Protein AF-A0A1C6C7A9-F1 (afdb_monomer_lite)

Structure (mmCIF, N/CA/C/O backbone):
data_AF-A0A1C6C7A9-F1
#
_entry.id   AF-A0A1C6C7A9-F1
#
loop_
_atom_site.group_PDB
_atom_site.id
_atom_site.type_symbol
_atom_site.label_atom_id
_atom_site.label_alt_id
_atom_site.label_comp_id
_atom_site.label_asym_id
_atom_site.label_entity_id
_atom_site.label_seq_id
_atom_site.pdbx_PDB_ins_code
_atom_site.Cartn_x
_atom_site.Cartn_y
_atom_site.Cartn_z
_atom_site.occupancy
_atom_site.B_iso_or_equiv
_atom_site.auth_seq_id
_atom_site.auth_comp_id
_atom_site.auth_asym_id
_atom_site.auth_atom_id
_atom_site.pdbx_PDB_model_num
ATOM 1 N N . MET A 1 1 ? 7.064 18.259 12.380 1.00 48.31 1 MET A N 1
ATOM 2 C CA . MET A 1 1 ? 6.842 17.339 13.514 1.00 48.31 1 MET A CA 1
ATOM 3 C C . MET A 1 1 ? 5.807 16.348 13.049 1.00 48.31 1 MET A C 1
ATOM 5 O O . MET A 1 1 ? 4.881 16.769 12.371 1.00 48.31 1 MET A O 1
ATOM 9 N N . GLY A 1 2 ? 6.077 15.065 13.231 1.00 56.78 2 GLY A N 1
ATOM 10 C CA . GLY A 1 2 ? 5.239 14.015 12.683 1.00 56.78 2 GLY A CA 1
ATOM 11 C C . GLY A 1 2 ? 4.216 13.552 13.703 1.00 56.78 2 GLY A C 1
ATOM 12 O O . GLY A 1 2 ? 4.626 13.334 14.835 1.00 56.78 2 GLY A O 1
ATOM 13 N N . THR A 1 3 ? 2.944 13.413 13.322 1.00 68.38 3 THR A N 1
ATOM 14 C CA . THR A 1 3 ? 1.946 12.821 14.219 1.00 68.38 3 THR A CA 1
ATOM 15 C C . THR A 1 3 ? 2.186 11.325 14.348 1.00 68.38 3 THR A C 1
ATOM 17 O O . THR A 1 3 ? 2.214 10.632 13.331 1.00 68.38 3 THR A O 1
ATOM 20 N N . ASN A 1 4 ? 2.387 10.821 15.564 1.00 85.75 4 ASN A N 1
ATOM 21 C CA . ASN A 1 4 ? 2.476 9.378 15.766 1.00 85.75 4 ASN A CA 1
ATOM 22 C C . ASN A 1 4 ? 1.076 8.765 15.589 1.00 85.75 4 ASN A C 1
ATOM 24 O O . ASN A 1 4 ? 0.086 9.354 16.023 1.00 85.75 4 ASN A O 1
ATOM 28 N N . THR A 1 5 ? 0.943 7.632 14.907 1.00 90.94 5 THR A N 1
ATOM 29 C CA . THR A 1 5 ? -0.351 6.945 14.771 1.00 90.94 5 THR A CA 1
ATOM 30 C C . THR A 1 5 ? -0.145 5.446 14.822 1.00 90.94 5 THR A C 1
ATOM 32 O O . THR A 1 5 ? 0.549 4.894 13.973 1.00 90.94 5 THR A O 1
ATOM 35 N N . ASP A 1 6 ? -0.798 4.808 15.787 1.00 93.75 6 ASP A N 1
ATOM 36 C CA . ASP A 1 6 ? -0.770 3.361 15.949 1.00 93.75 6 ASP A CA 1
ATOM 37 C C . ASP A 1 6 ? -1.980 2.740 15.259 1.00 93.75 6 ASP A C 1
ATOM 39 O O . ASP A 1 6 ? -3.119 3.169 15.475 1.00 93.75 6 ASP A O 1
ATOM 43 N N . PHE A 1 7 ? -1.746 1.703 14.457 1.00 95.88 7 PHE A N 1
ATOM 44 C CA . PHE A 1 7 ? -2.807 0.974 13.768 1.00 95.88 7 PHE A CA 1
ATOM 45 C C . PHE A 1 7 ? -2.970 -0.436 14.327 1.00 95.88 7 PHE A C 1
ATOM 47 O O . PHE A 1 7 ? -2.005 -1.147 14.588 1.00 95.88 7 PHE A O 1
ATOM 54 N N . THR A 1 8 ? -4.216 -0.878 14.476 1.00 95.75 8 THR A N 1
ATOM 55 C CA . THR A 1 8 ? -4.565 -2.247 14.872 1.00 95.75 8 THR A CA 1
ATOM 56 C C . THR A 1 8 ? -5.578 -2.838 13.902 1.00 95.75 8 THR A C 1
ATOM 58 O O . THR A 1 8 ? -6.547 -2.185 13.520 1.00 95.75 8 THR A O 1
ATOM 61 N N . GLY A 1 9 ? -5.381 -4.102 13.534 1.00 97.38 9 GLY A N 1
ATOM 62 C CA . GLY A 1 9 ? -6.201 -4.805 12.549 1.00 97.38 9 GLY A CA 1
ATOM 63 C C . GLY A 1 9 ? -5.471 -4.993 11.222 1.00 97.38 9 GLY A C 1
ATOM 64 O O . GLY A 1 9 ? -4.289 -4.685 11.094 1.00 97.38 9 GLY A O 1
ATOM 65 N N . ALA A 1 10 ? -6.181 -5.542 10.242 1.00 98.06 10 ALA A N 1
ATOM 66 C CA . ALA A 1 10 ? -5.646 -5.825 8.918 1.00 98.06 10 ALA A CA 1
ATOM 67 C C . ALA A 1 10 ? -6.772 -5.851 7.881 1.00 98.06 10 ALA A C 1
ATOM 69 O O . ALA A 1 10 ? -7.944 -6.056 8.214 1.00 98.06 10 ALA A O 1
ATOM 70 N N . ILE A 1 11 ? -6.395 -5.692 6.618 1.00 98.56 11 ILE A N 1
ATOM 71 C CA . ILE A 1 11 ? -7.266 -5.898 5.465 1.00 98.56 11 ILE A CA 1
ATOM 72 C C . ILE A 1 11 ? -6.982 -7.288 4.914 1.00 98.56 11 ILE A C 1
ATOM 74 O O . ILE A 1 11 ? -5.843 -7.615 4.585 1.00 98.56 11 ILE A O 1
ATOM 78 N N . ARG A 1 12 ? -8.008 -8.128 4.837 1.00 98.69 12 ARG A N 1
ATOM 79 C CA . ARG A 1 12 ? -7.917 -9.453 4.232 1.00 98.69 12 ARG A CA 1
ATOM 80 C C . ARG A 1 12 ? -7.961 -9.315 2.715 1.00 98.69 12 ARG A C 1
ATOM 82 O O . ARG A 1 12 ? -8.747 -8.537 2.190 1.00 98.69 12 ARG A O 1
ATOM 89 N N . ILE A 1 13 ? -7.166 -10.124 2.027 1.00 98.81 13 ILE A N 1
ATOM 90 C CA . ILE A 1 13 ? -7.204 -10.313 0.578 1.00 98.81 13 ILE A CA 1
ATOM 91 C C . ILE A 1 13 ? -7.589 -11.767 0.296 1.00 98.81 13 ILE A C 1
ATOM 93 O O . ILE A 1 13 ? -6.998 -12.691 0.864 1.00 98.81 13 ILE A O 1
ATOM 97 N N . THR A 1 14 ? -8.575 -11.972 -0.575 1.00 98.19 14 THR A N 1
ATOM 98 C CA . THR A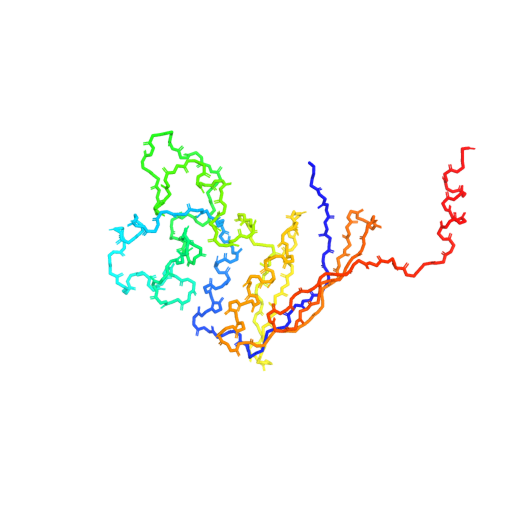 1 14 ? -9.022 -13.295 -1.033 1.00 98.19 14 THR A CA 1
ATOM 99 C C . THR A 1 14 ? -9.220 -13.319 -2.553 1.00 98.19 14 THR A C 1
ATOM 101 O O . THR A 1 14 ? -9.805 -12.383 -3.088 1.00 98.19 14 THR A O 1
ATOM 104 N N . PRO A 1 15 ? -8.772 -14.366 -3.270 1.00 98.00 15 PRO A N 1
ATOM 105 C CA . PRO A 1 15 ? -7.945 -15.474 -2.780 1.00 98.00 15 PRO A CA 1
ATOM 106 C C . PRO A 1 15 ? -6.557 -15.000 -2.302 1.00 98.00 15 PRO A C 1
ATOM 108 O O . PRO A 1 15 ? -6.230 -13.818 -2.400 1.00 98.00 15 PRO A O 1
ATOM 111 N N . CYS A 1 16 ? -5.754 -15.908 -1.738 1.00 98.25 16 CYS A N 1
ATOM 112 C CA . CYS A 1 16 ? -4.358 -15.624 -1.388 1.00 98.25 16 CYS A CA 1
ATOM 113 C C . CYS A 1 16 ? -3.641 -15.011 -2.593 1.00 98.25 16 CYS A C 1
ATOM 115 O O . CYS A 1 16 ? -3.770 -15.528 -3.700 1.00 98.25 16 CYS A O 1
ATOM 117 N N . VAL A 1 17 ? -2.862 -13.948 -2.378 1.00 98.00 17 VAL A N 1
ATOM 118 C CA . VAL A 1 17 ? -2.040 -13.369 -3.447 1.00 98.00 17 VAL A CA 1
ATOM 119 C C . VAL A 1 17 ? -1.015 -14.411 -3.875 1.00 98.00 17 VAL A C 1
ATOM 121 O O . VAL A 1 17 ? -0.209 -14.864 -3.057 1.00 98.00 17 VAL A O 1
ATOM 124 N N . GLU A 1 18 ? -1.075 -14.814 -5.140 1.00 96.25 18 GLU A N 1
ATOM 125 C CA . GLU A 1 18 ? -0.242 -15.888 -5.675 1.00 96.25 18 GLU A CA 1
ATOM 126 C C . GLU A 1 18 ? 1.154 -15.395 -6.072 1.00 96.25 18 GLU A C 1
ATOM 128 O O . GLU A 1 18 ? 1.384 -14.216 -6.358 1.00 96.25 18 GLU A O 1
ATOM 133 N N . GLU A 1 19 ? 2.111 -16.320 -6.115 1.00 96.06 19 GLU A N 1
ATOM 134 C CA . GLU A 1 19 ? 3.401 -16.059 -6.748 1.00 96.06 19 GLU A CA 1
ATOM 135 C C . GLU A 1 19 ? 3.242 -16.001 -8.276 1.00 96.06 19 GLU A C 1
ATOM 137 O O . GLU A 1 19 ? 2.439 -16.746 -8.838 1.00 96.06 19 GLU A O 1
ATOM 142 N N . PRO A 1 20 ? 4.010 -15.156 -8.986 1.00 96.12 20 PRO A N 1
ATOM 143 C CA . PRO A 1 20 ? 5.101 -14.306 -8.488 1.00 96.12 20 PRO A CA 1
ATOM 144 C C . PRO A 1 20 ? 4.663 -12.929 -7.948 1.00 96.12 20 PRO A C 1
ATOM 146 O O . PRO A 1 20 ? 5.511 -12.143 -7.522 1.00 96.12 20 PRO A O 1
ATOM 149 N N . LEU A 1 21 ? 3.369 -12.591 -8.001 1.00 97.50 21 LEU A N 1
ATOM 150 C CA . LEU A 1 21 ? 2.876 -11.267 -7.602 1.00 97.50 21 LEU A CA 1
ATOM 151 C C . LEU A 1 21 ? 3.126 -10.992 -6.115 1.00 97.50 21 LEU A C 1
ATOM 153 O O . LEU A 1 21 ? 3.517 -9.883 -5.769 1.00 97.50 21 LEU A O 1
ATOM 157 N N . ALA A 1 22 ? 2.955 -11.987 -5.243 1.00 97.56 22 ALA A N 1
ATOM 158 C CA . ALA A 1 22 ? 3.184 -11.825 -3.810 1.00 97.56 22 ALA A CA 1
ATOM 159 C C . ALA A 1 22 ? 4.623 -11.403 -3.480 1.00 97.56 22 ALA A C 1
ATOM 161 O O . ALA A 1 22 ? 4.818 -10.461 -2.709 1.00 97.56 22 ALA A O 1
ATOM 162 N N . THR A 1 23 ? 5.629 -12.052 -4.077 1.00 96.94 23 THR A N 1
ATOM 163 C CA . THR A 1 23 ? 7.035 -11.653 -3.906 1.00 96.94 23 THR A CA 1
ATOM 164 C C . THR A 1 23 ? 7.272 -10.227 -4.396 1.00 96.94 23 THR A C 1
ATOM 166 O O . THR A 1 23 ? 7.868 -9.426 -3.677 1.00 96.94 23 THR A O 1
ATOM 169 N N . ARG A 1 24 ? 6.766 -9.878 -5.583 1.00 97.38 24 ARG A N 1
ATOM 170 C CA . ARG A 1 24 ? 6.950 -8.534 -6.151 1.00 97.38 24 ARG A CA 1
ATOM 171 C C . ARG A 1 24 ? 6.243 -7.451 -5.351 1.00 97.38 24 ARG A C 1
ATOM 173 O O . ARG A 1 24 ? 6.804 -6.381 -5.170 1.00 97.38 24 ARG A O 1
ATOM 180 N N . LEU A 1 25 ? 5.047 -7.725 -4.838 1.00 97.75 25 LEU A N 1
ATOM 181 C CA . LEU A 1 25 ? 4.297 -6.775 -4.023 1.00 97.75 25 LEU A CA 1
ATOM 182 C C . LEU A 1 25 ? 4.989 -6.526 -2.675 1.00 97.75 25 LEU A C 1
ATOM 184 O O . LEU A 1 25 ? 5.042 -5.387 -2.227 1.00 97.75 25 LEU A O 1
ATOM 188 N N . LYS A 1 26 ? 5.601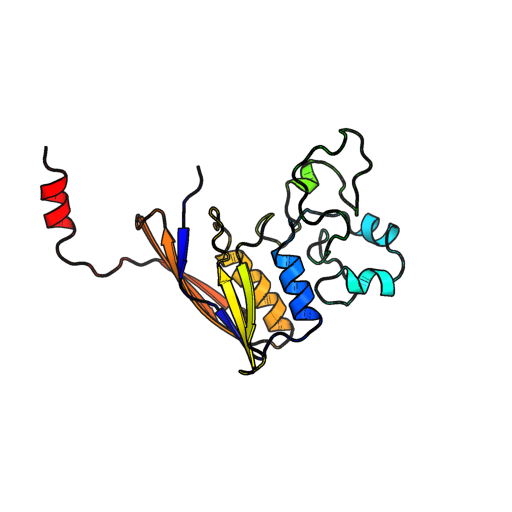 -7.555 -2.071 1.00 97.12 26 LYS A N 1
ATOM 189 C CA . LYS A 1 26 ? 6.453 -7.385 -0.880 1.00 97.12 26 LYS A CA 1
ATOM 190 C C . LYS A 1 26 ? 7.687 -6.537 -1.175 1.00 97.12 26 LYS A C 1
ATOM 192 O O . LYS A 1 26 ? 7.977 -5.625 -0.416 1.00 97.12 26 LYS A O 1
ATOM 197 N N . GLN A 1 27 ? 8.383 -6.808 -2.282 1.00 95.75 27 GLN A N 1
ATOM 198 C CA . GLN A 1 27 ? 9.521 -5.989 -2.715 1.00 95.75 27 GLN A CA 1
ATOM 199 C C . GLN A 1 27 ? 9.095 -4.542 -2.964 1.00 95.75 27 GLN A C 1
ATOM 201 O O . GLN A 1 27 ? 9.755 -3.618 -2.513 1.00 95.75 27 GLN A O 1
ATOM 206 N N . PHE A 1 28 ? 7.963 -4.349 -3.637 1.00 96.81 28 PHE A N 1
ATOM 207 C CA . PHE A 1 28 ? 7.386 -3.040 -3.896 1.00 96.81 28 PHE A CA 1
ATOM 208 C C . PHE A 1 28 ? 7.085 -2.271 -2.606 1.00 96.81 28 PHE A C 1
ATOM 210 O O . PHE A 1 28 ? 7.367 -1.087 -2.547 1.00 96.81 28 PHE A O 1
ATOM 217 N N . MET A 1 29 ? 6.564 -2.916 -1.563 1.00 95.88 29 MET A N 1
ATOM 218 C CA . MET A 1 29 ? 6.312 -2.248 -0.278 1.00 95.88 29 MET A CA 1
ATOM 219 C C . MET A 1 29 ? 7.597 -1.868 0.474 1.00 95.88 29 MET A C 1
ATOM 221 O O . MET A 1 29 ? 7.574 -0.938 1.273 1.00 95.88 29 MET A O 1
ATOM 225 N N . ASP A 1 30 ? 8.700 -2.580 0.227 1.00 93.69 30 ASP A N 1
ATOM 226 C CA . ASP A 1 30 ? 9.980 -2.404 0.928 1.00 93.69 30 ASP A CA 1
ATOM 227 C C . ASP A 1 30 ? 10.898 -1.362 0.263 1.00 93.69 30 ASP A C 1
ATOM 229 O O . ASP A 1 30 ? 11.840 -0.859 0.877 1.00 93.69 30 ASP A O 1
ATOM 233 N N . ILE A 1 31 ? 10.640 -1.010 -1.002 1.00 93.75 31 ILE A N 1
ATOM 234 C CA . ILE A 1 31 ? 11.445 -0.007 -1.700 1.00 93.75 31 ILE A CA 1
ATOM 235 C C . ILE A 1 31 ? 11.047 1.420 -1.332 1.00 93.75 31 ILE A C 1
ATOM 237 O O . ILE A 1 31 ? 9.916 1.745 -0.975 1.00 93.75 31 ILE A O 1
ATOM 241 N N . ARG A 1 32 ? 11.987 2.329 -1.571 1.00 93.44 32 ARG A N 1
ATOM 242 C CA . ARG A 1 32 ? 11.711 3.754 -1.666 1.00 93.44 32 ARG A CA 1
ATOM 243 C C . ARG A 1 32 ? 11.170 4.097 -3.057 1.00 93.44 32 ARG A C 1
ATOM 245 O O . ARG A 1 32 ? 11.917 4.102 -4.041 1.00 93.44 32 ARG A O 1
ATOM 252 N N . HIS A 1 33 ? 9.891 4.445 -3.147 1.00 94.75 33 HIS A N 1
ATOM 253 C CA . HIS A 1 33 ? 9.196 4.797 -4.388 1.00 94.75 33 HIS A CA 1
ATOM 254 C C . HIS A 1 33 ? 9.679 6.137 -4.946 1.00 94.75 33 HIS A C 1
ATOM 256 O O . HIS A 1 33 ? 9.081 7.172 -4.695 1.00 94.75 33 HIS A O 1
ATOM 262 N N . MET A 1 34 ? 10.774 6.146 -5.703 1.00 93.38 34 MET A N 1
ATOM 263 C CA . MET A 1 34 ? 11.326 7.357 -6.322 1.00 93.38 34 MET A CA 1
ATOM 264 C C . MET A 1 34 ? 10.841 7.502 -7.760 1.00 93.38 34 MET A C 1
ATOM 266 O O . MET A 1 34 ? 10.982 6.561 -8.543 1.00 93.38 34 MET A O 1
ATOM 270 N N . LYS A 1 35 ? 10.367 8.695 -8.128 1.00 94.12 35 LYS A N 1
ATOM 271 C CA . LYS A 1 35 ? 9.982 9.028 -9.502 1.00 94.12 35 LYS A CA 1
ATOM 272 C C . LYS A 1 35 ? 11.105 8.694 -10.492 1.00 94.12 35 LYS A C 1
ATOM 274 O O . LYS A 1 35 ? 12.245 9.131 -10.317 1.00 94.12 35 LYS A O 1
ATOM 279 N N . ARG A 1 36 ? 10.761 7.993 -11.574 1.00 93.12 36 ARG A N 1
ATOM 280 C CA . ARG A 1 36 ? 11.653 7.621 -12.680 1.00 93.12 36 ARG A CA 1
ATOM 281 C C . ARG A 1 36 ? 11.191 8.201 -14.012 1.00 93.12 36 ARG A C 1
ATOM 283 O O . ARG A 1 36 ? 10.012 8.448 -14.265 1.00 93.12 36 ARG A O 1
ATOM 290 N N . ASN A 1 37 ? 12.148 8.350 -14.913 1.00 94.19 37 ASN A N 1
ATOM 291 C CA . ASN A 1 37 ? 11.926 8.623 -16.316 1.00 94.19 37 ASN A CA 1
ATOM 292 C C . ASN A 1 37 ? 11.748 7.308 -17.079 1.00 94.19 37 ASN A C 1
ATOM 294 O O . ASN A 1 37 ? 12.707 6.588 -17.362 1.00 94.19 37 ASN A O 1
ATOM 298 N N . VAL A 1 38 ? 10.502 7.016 -17.446 1.00 95.38 38 VAL A N 1
ATOM 299 C CA . VAL A 1 38 ? 10.118 5.769 -18.122 1.00 95.38 38 VAL A CA 1
ATOM 300 C C . VAL A 1 38 ? 10.806 5.610 -19.484 1.00 95.38 38 VAL A C 1
ATOM 302 O O . VAL A 1 38 ? 11.179 4.502 -19.863 1.00 95.38 38 VAL A O 1
ATOM 305 N N . LYS A 1 39 ? 11.064 6.706 -20.215 1.00 95.12 39 LYS A N 1
ATOM 306 C CA . LYS A 1 39 ? 11.788 6.640 -21.500 1.00 95.12 39 LYS A CA 1
ATOM 307 C C . LYS A 1 39 ? 13.235 6.200 -21.297 1.00 95.12 39 LYS A C 1
ATOM 309 O O . LYS A 1 39 ? 13.743 5.377 -22.058 1.00 95.12 39 LYS A O 1
ATOM 314 N N . THR A 1 40 ? 13.884 6.724 -20.259 1.00 93.44 40 THR A N 1
ATOM 315 C CA . THR A 1 40 ? 15.233 6.301 -19.872 1.00 93.44 40 THR A CA 1
ATOM 316 C C . THR A 1 40 ? 15.237 4.841 -19.427 1.00 93.44 40 THR A C 1
ATOM 318 O O . THR A 1 40 ? 16.090 4.088 -19.883 1.00 93.44 40 THR A O 1
ATOM 321 N N . LEU A 1 41 ? 14.253 4.406 -18.631 1.00 93.56 41 LEU A N 1
ATOM 322 C CA . LEU A 1 41 ? 14.113 2.997 -18.245 1.00 93.56 41 LEU A CA 1
ATOM 323 C C . LEU A 1 41 ? 13.976 2.071 -19.463 1.00 93.56 41 LEU A C 1
ATOM 325 O O . LEU A 1 41 ? 14.681 1.073 -19.535 1.00 93.56 41 LEU A O 1
ATOM 329 N N . HIS A 1 42 ? 13.156 2.417 -20.459 1.00 94.69 42 HIS A N 1
ATOM 330 C CA . HIS A 1 42 ? 13.055 1.634 -21.700 1.00 94.69 42 HIS A CA 1
ATOM 331 C C . HIS A 1 42 ? 14.325 1.657 -22.558 1.00 94.69 42 HIS A C 1
ATOM 333 O O . HIS A 1 42 ? 14.527 0.761 -23.368 1.00 94.69 42 HIS A O 1
ATOM 339 N N . THR A 1 43 ? 15.178 2.671 -22.404 1.00 94.00 43 THR A N 1
ATOM 340 C CA . THR A 1 43 ? 16.477 2.722 -23.091 1.00 94.00 43 THR A CA 1
ATOM 341 C C . THR A 1 43 ? 17.504 1.834 -22.384 1.00 94.00 43 THR A C 1
ATOM 343 O O . THR A 1 43 ? 18.307 1.187 -23.047 1.00 94.00 43 THR A O 1
ATOM 346 N N . LEU A 1 44 ? 17.466 1.791 -21.046 1.00 91.12 44 LEU A N 1
ATOM 347 C CA . LEU A 1 44 ? 18.310 0.922 -20.219 1.00 91.12 44 LEU A CA 1
ATOM 348 C C . LEU A 1 44 ? 17.906 -0.554 -20.335 1.00 91.12 44 LEU A C 1
ATOM 350 O O . LEU A 1 44 ? 18.772 -1.422 -20.362 1.00 91.12 44 LEU A O 1
ATOM 354 N N . PHE A 1 45 ? 16.604 -0.816 -20.439 1.00 92.62 45 PHE A N 1
ATOM 355 C CA . PHE A 1 45 ? 16.008 -2.147 -20.524 1.00 92.62 45 PHE A CA 1
ATOM 356 C C . PHE A 1 45 ? 15.140 -2.250 -21.788 1.00 92.62 45 PHE A C 1
ATOM 358 O O . PHE A 1 45 ? 13.907 -2.148 -21.711 1.00 92.62 45 PHE A O 1
ATOM 365 N N . PRO A 1 46 ? 15.767 -2.387 -22.972 1.00 94.50 46 PRO A N 1
ATOM 366 C CA . PRO A 1 46 ? 15.044 -2.399 -24.242 1.00 94.50 46 PRO A CA 1
ATOM 367 C C . PRO A 1 46 ? 14.150 -3.638 -24.383 1.00 94.50 46 PRO A C 1
ATOM 369 O O . PRO A 1 46 ? 13.016 -3.548 -24.872 1.00 94.50 46 PRO A O 1
ATOM 372 N N . ASP A 1 47 ? 14.626 -4.783 -23.901 1.00 96.69 47 ASP A N 1
ATOM 373 C CA . ASP A 1 47 ? 13.965 -6.068 -24.075 1.00 96.69 47 ASP A CA 1
ATOM 374 C C . ASP A 1 47 ? 12.812 -6.258 -23.084 1.00 96.69 47 ASP A C 1
ATOM 376 O O . ASP A 1 47 ? 12.895 -5.927 -21.902 1.00 96.69 47 ASP A O 1
ATOM 380 N N . LEU A 1 48 ? 11.681 -6.777 -23.571 1.00 96.62 48 LEU A N 1
ATOM 381 C CA . LEU A 1 48 ? 10.495 -6.990 -22.735 1.00 96.62 48 LEU A CA 1
ATOM 382 C C . LEU A 1 48 ? 10.749 -8.030 -21.637 1.00 96.62 48 LEU A C 1
ATOM 384 O O . LEU A 1 48 ? 10.297 -7.846 -20.510 1.00 96.62 48 LEU A O 1
ATOM 388 N N . GLU A 1 49 ? 11.471 -9.104 -21.960 1.00 96.38 49 GLU A N 1
ATOM 389 C CA . GLU A 1 49 ? 11.763 -10.174 -21.001 1.00 96.38 49 GLU A CA 1
ATOM 390 C C . GLU A 1 49 ? 12.633 -9.686 -19.841 1.00 96.38 49 GLU A C 1
ATOM 392 O O . GLU A 1 49 ? 12.406 -10.109 -18.710 1.00 96.38 49 GLU A O 1
ATOM 397 N N . ASP A 1 50 ? 13.530 -8.728 -20.088 1.00 93.44 50 ASP A N 1
ATOM 398 C CA . ASP A 1 50 ? 14.321 -8.093 -19.033 1.00 93.44 50 ASP A CA 1
ATOM 399 C C . ASP A 1 50 ? 13.454 -7.194 -18.147 1.00 93.44 50 ASP A C 1
ATOM 401 O O . ASP A 1 50 ? 13.689 -7.105 -16.946 1.00 93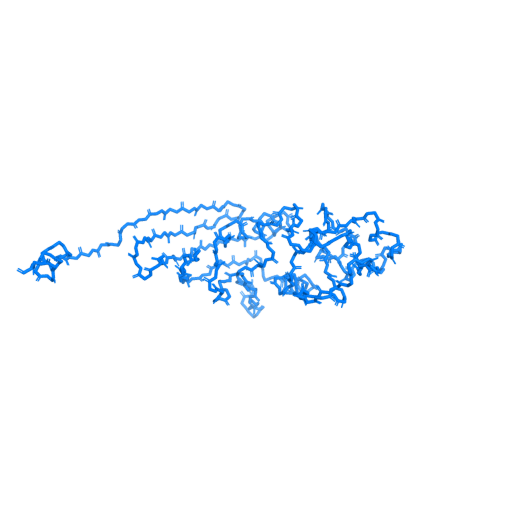.44 50 ASP A O 1
ATOM 405 N N . ARG A 1 51 ? 12.408 -6.563 -18.702 1.00 95.56 51 ARG A N 1
ATOM 406 C CA . ARG A 1 51 ? 11.505 -5.662 -17.963 1.00 95.56 51 ARG A CA 1
ATOM 407 C C . ARG A 1 51 ? 10.527 -6.379 -17.043 1.00 95.56 51 ARG A C 1
ATOM 409 O O . ARG A 1 51 ? 10.243 -5.868 -15.964 1.00 95.56 51 ARG A O 1
ATOM 416 N N . LYS A 1 52 ? 10.017 -7.549 -17.435 1.00 96.00 52 LYS A N 1
ATOM 417 C CA . LYS A 1 52 ? 9.060 -8.335 -16.633 1.00 96.00 52 LYS A CA 1
ATOM 418 C C . LYS A 1 52 ? 9.500 -8.582 -15.181 1.00 96.00 52 LYS A C 1
ATOM 420 O O . LYS A 1 52 ? 8.679 -8.383 -14.291 1.00 96.00 52 LYS A O 1
ATOM 425 N N . PRO A 1 53 ? 10.739 -9.008 -14.871 1.00 93.56 53 PRO A N 1
ATOM 426 C CA . PRO A 1 53 ? 11.154 -9.183 -13.479 1.00 93.56 53 PRO A CA 1
ATOM 427 C C . PRO A 1 53 ? 11.239 -7.864 -12.695 1.00 93.56 53 PRO A C 1
ATOM 429 O O . PRO A 1 53 ? 11.163 -7.912 -11.472 1.00 93.56 53 PRO A O 1
ATOM 432 N N . MET A 1 54 ? 11.353 -6.716 -13.374 1.00 94.38 54 MET A N 1
ATOM 433 C CA . MET A 1 54 ? 11.449 -5.381 -12.770 1.00 94.38 54 MET A CA 1
ATOM 434 C C . MET A 1 54 ? 10.121 -4.609 -12.765 1.00 94.38 54 MET A C 1
ATOM 436 O O . MET A 1 54 ? 10.111 -3.444 -12.373 1.00 94.38 54 MET A O 1
ATOM 440 N N . SER A 1 55 ? 9.006 -5.201 -13.210 1.00 96.81 55 SER A N 1
ATOM 441 C CA . SER A 1 55 ? 7.681 -4.592 -13.056 1.00 96.81 55 SER A CA 1
ATOM 442 C C . SER A 1 55 ? 6.853 -5.316 -12.005 1.00 96.81 55 SER A C 1
ATOM 444 O O . SER A 1 55 ? 6.840 -6.547 -11.951 1.00 96.81 55 SER A O 1
ATOM 446 N N . LEU A 1 56 ? 6.118 -4.555 -11.192 1.00 97.56 56 LEU A N 1
ATOM 447 C CA . LEU A 1 56 ? 5.254 -5.063 -10.124 1.00 97.56 56 LEU A CA 1
ATOM 448 C C . LEU A 1 56 ? 4.343 -6.200 -10.606 1.00 97.56 56 LEU A C 1
ATOM 450 O O . LEU A 1 56 ? 4.219 -7.231 -9.944 1.00 97.56 56 LEU A O 1
ATOM 454 N N . PHE A 1 57 ? 3.745 -6.044 -11.787 1.00 97.12 57 PHE A N 1
ATOM 455 C CA . PHE A 1 57 ? 2.789 -7.009 -12.329 1.00 97.12 57 PHE A CA 1
ATOM 456 C C . PHE A 1 57 ? 3.407 -8.067 -13.246 1.00 97.12 57 PHE A C 1
ATOM 458 O O . PHE A 1 57 ? 2.712 -8.994 -13.657 1.00 97.12 57 PHE A O 1
ATOM 465 N N . GLY A 1 58 ? 4.714 -8.012 -13.518 1.00 96.62 58 GLY A N 1
ATOM 466 C CA . GLY A 1 58 ? 5.389 -9.030 -14.325 1.00 96.62 58 GLY A CA 1
ATOM 467 C C . GLY A 1 58 ? 5.139 -8.937 -15.831 1.00 96.62 58 GLY A C 1
ATOM 468 O O . GLY A 1 58 ? 5.368 -9.911 -16.546 1.00 96.62 58 GLY A O 1
ATOM 469 N N . ASP A 1 59 ? 4.649 -7.799 -16.304 1.00 96.62 59 ASP A N 1
ATOM 470 C CA . ASP A 1 59 ? 4.263 -7.500 -17.687 1.00 96.62 59 ASP A CA 1
ATOM 471 C C . ASP A 1 59 ? 5.269 -6.600 -18.428 1.00 96.62 59 ASP A C 1
ATOM 473 O O . ASP A 1 59 ? 5.151 -6.405 -19.636 1.00 96.62 59 ASP A O 1
ATOM 477 N N . GLY A 1 60 ? 6.278 -6.080 -17.726 1.00 96.88 60 GLY A N 1
ATOM 478 C CA . GLY A 1 60 ? 7.254 -5.130 -18.255 1.00 96.88 60 GLY A CA 1
ATOM 479 C C . GLY A 1 60 ? 6.722 -3.705 -18.450 1.00 96.88 60 GLY A C 1
ATOM 480 O O . GLY A 1 60 ? 7.403 -2.903 -19.106 1.00 96.88 60 GLY A O 1
ATOM 481 N N . ASP A 1 61 ? 5.540 -3.395 -17.906 1.00 97.06 61 ASP A N 1
ATOM 482 C CA . ASP A 1 61 ? 5.023 -2.034 -17.783 1.00 97.06 61 ASP A CA 1
ATOM 483 C C . ASP A 1 61 ? 5.526 -1.396 -16.482 1.00 97.06 61 ASP A C 1
ATOM 485 O O . ASP A 1 61 ? 5.283 -1.890 -15.383 1.00 97.06 61 ASP A O 1
ATOM 489 N N . PHE A 1 62 ? 6.242 -0.281 -16.603 1.00 96.88 62 PHE A N 1
ATOM 490 C CA . PHE A 1 62 ? 6.763 0.454 -15.453 1.00 96.88 62 PHE A CA 1
ATOM 491 C C . PHE A 1 62 ? 5.763 1.458 -14.874 1.00 96.88 62 PHE A C 1
ATOM 493 O O . PHE A 1 62 ? 6.054 2.050 -13.837 1.00 96.88 62 PHE A O 1
ATOM 500 N N . GLY A 1 63 ? 4.593 1.634 -15.491 1.00 96.62 63 GLY A N 1
ATOM 501 C CA . GLY A 1 63 ? 3.580 2.581 -15.042 1.00 96.62 63 GLY A CA 1
ATOM 502 C C . GLY A 1 63 ? 3.991 4.042 -15.235 1.00 96.62 63 GLY A C 1
ATOM 503 O O . GLY A 1 63 ? 5.095 4.369 -15.686 1.00 96.62 63 GLY A O 1
ATOM 504 N N . GLU A 1 64 ? 3.081 4.951 -14.887 1.00 95.94 64 GLU A N 1
ATOM 505 C CA . GLU A 1 64 ? 3.358 6.386 -14.919 1.00 95.94 64 GLU A CA 1
ATOM 506 C C . GLU A 1 64 ? 4.529 6.716 -13.988 1.00 95.94 64 GLU A C 1
ATOM 508 O O . GLU A 1 64 ? 4.602 6.229 -12.866 1.00 95.94 64 GLU A O 1
ATOM 513 N N . GLU A 1 65 ? 5.488 7.507 -14.477 1.00 96.19 65 GLU A N 1
ATOM 514 C CA . GLU A 1 65 ? 6.654 7.933 -13.691 1.00 96.19 65 GLU A CA 1
ATOM 515 C C . GLU A 1 65 ? 7.453 6.780 -13.036 1.00 96.19 65 GLU A C 1
ATOM 517 O O . GLU A 1 65 ? 8.222 7.013 -12.106 1.00 96.19 65 GLU A O 1
ATOM 522 N N . GLY A 1 66 ? 7.326 5.541 -13.528 1.00 95.81 66 GLY A N 1
ATOM 523 C CA . GLY A 1 66 ? 7.972 4.372 -12.928 1.00 95.81 66 GLY A CA 1
ATOM 524 C C . GLY A 1 66 ? 7.255 3.817 -11.694 1.00 95.81 66 GLY A C 1
ATOM 525 O O . GLY A 1 66 ? 7.887 3.126 -10.902 1.00 95.81 66 GLY A O 1
ATOM 526 N N . ALA A 1 67 ? 5.966 4.108 -11.507 1.00 97.25 67 ALA A N 1
ATOM 527 C CA . ALA A 1 67 ? 5.171 3.643 -10.373 1.00 97.25 67 ALA A CA 1
ATOM 528 C C . ALA A 1 67 ? 5.178 2.126 -10.154 1.00 97.25 67 ALA A C 1
ATOM 530 O O . ALA A 1 67 ? 5.016 1.695 -9.025 1.00 97.25 67 ALA A O 1
ATOM 531 N N . PHE A 1 68 ? 5.366 1.313 -11.192 1.00 97.56 68 PHE A N 1
ATOM 532 C CA . PHE A 1 68 ? 5.441 -0.148 -11.085 1.00 97.56 68 PHE A CA 1
ATOM 533 C C . PHE A 1 68 ? 6.869 -0.681 -11.182 1.00 97.56 68 PHE A C 1
ATOM 535 O O . PHE A 1 68 ? 7.061 -1.895 -11.187 1.00 97.56 68 PHE A O 1
ATOM 542 N N . PHE A 1 69 ? 7.870 0.193 -11.277 1.00 96.50 69 PHE A N 1
ATOM 543 C CA . PHE A 1 69 ? 9.265 -0.213 -11.373 1.00 96.50 69 PHE A CA 1
ATOM 544 C C . PHE A 1 69 ? 9.790 -0.715 -10.022 1.00 96.50 69 PHE A C 1
ATOM 546 O O . PHE A 1 69 ? 9.743 -0.003 -9.019 1.00 96.50 69 PHE A O 1
ATOM 553 N N . ILE A 1 70 ? 10.342 -1.927 -10.019 1.00 95.31 70 ILE A N 1
ATOM 554 C CA . ILE A 1 70 ? 11.083 -2.506 -8.899 1.00 95.31 70 ILE A CA 1
ATOM 555 C C . ILE A 1 70 ? 12.579 -2.325 -9.199 1.00 95.31 70 ILE A C 1
ATOM 557 O O . ILE A 1 70 ? 13.086 -2.952 -10.133 1.00 95.31 70 ILE A O 1
ATOM 561 N N . PRO A 1 71 ? 13.292 -1.463 -8.452 1.00 91.31 71 PRO A N 1
ATOM 562 C CA . PRO A 1 71 ? 14.703 -1.198 -8.686 1.00 91.31 71 PRO A CA 1
ATOM 563 C C . PRO A 1 71 ? 15.580 -2.405 -8.355 1.00 91.31 71 PRO A C 1
ATOM 565 O O . PRO A 1 71 ? 15.336 -3.130 -7.393 1.00 91.31 71 PRO A O 1
ATOM 568 N N . VAL A 1 72 ? 16.647 -2.568 -9.131 1.00 85.25 72 VAL A N 1
ATOM 569 C CA . VAL A 1 72 ? 17.688 -3.588 -8.959 1.00 85.25 72 VAL A CA 1
ATOM 570 C C . VAL A 1 72 ? 18.826 -3.041 -8.094 1.00 85.25 72 VAL A C 1
ATOM 572 O O . VAL A 1 72 ? 19.318 -3.723 -7.199 1.00 85.25 72 VAL A O 1
ATOM 575 N N . GLU A 1 73 ? 19.236 -1.797 -8.339 1.00 80.56 73 GLU A N 1
ATOM 576 C CA . GLU A 1 73 ? 20.376 -1.157 -7.674 1.00 80.56 73 GLU A CA 1
ATOM 577 C C . GLU A 1 73 ? 19.965 -0.224 -6.535 1.00 80.56 73 GLU A C 1
ATOM 579 O O . GLU A 1 73 ? 20.775 0.078 -5.656 1.00 80.56 73 GLU A O 1
ATOM 584 N N . THR A 1 74 ? 18.724 0.274 -6.552 1.00 73.62 74 THR A N 1
ATOM 585 C CA . THR A 1 74 ? 18.315 1.410 -5.713 1.00 73.62 74 THR A CA 1
ATOM 586 C C . THR A 1 74 ? 17.127 1.176 -4.770 1.00 73.62 74 THR A C 1
ATOM 588 O O . THR A 1 74 ? 16.254 2.044 -4.691 1.00 73.62 74 THR A O 1
ATOM 591 N N . PRO A 1 75 ? 17.080 0.054 -4.019 1.00 77.69 75 PRO A N 1
ATOM 592 C CA . PRO A 1 75 ? 15.942 -0.273 -3.157 1.00 77.69 75 PRO A CA 1
ATOM 593 C C . PRO A 1 75 ? 15.702 0.787 -2.071 1.00 77.69 75 PRO A C 1
ATOM 595 O O . PRO A 1 75 ? 14.574 1.234 -1.904 1.00 77.69 75 PRO A O 1
ATOM 598 N N . ASP A 1 76 ? 16.758 1.281 -1.416 1.00 75.12 76 ASP A N 1
ATOM 599 C CA . ASP A 1 76 ? 16.699 2.453 -0.536 1.00 75.12 76 ASP A CA 1
ATOM 600 C C . ASP A 1 76 ? 17.935 3.329 -0.767 1.00 75.12 76 ASP A C 1
ATOM 602 O O . ASP A 1 76 ? 19.073 2.936 -0.501 1.00 75.12 76 ASP A O 1
ATOM 606 N N . LEU A 1 77 ? 17.731 4.528 -1.313 1.00 66.38 77 LEU A N 1
ATOM 607 C CA . LEU A 1 77 ? 18.811 5.481 -1.561 1.00 66.38 77 LEU A CA 1
ATOM 608 C C . LEU A 1 77 ? 18.536 6.798 -0.857 1.00 66.38 77 LEU A C 1
ATOM 610 O O . LEU A 1 77 ? 17.868 7.691 -1.375 1.00 66.38 77 LEU A O 1
ATOM 614 N N . ASN A 1 78 ? 19.154 6.926 0.315 1.00 58.22 78 ASN A N 1
ATOM 615 C CA . ASN A 1 78 ? 19.172 8.148 1.112 1.00 58.22 78 ASN A CA 1
ATOM 616 C C . ASN A 1 78 ? 20.528 8.883 1.077 1.00 58.22 78 ASN A C 1
ATOM 618 O O . ASN A 1 78 ? 20.740 9.831 1.835 1.00 58.22 78 ASN A O 1
ATOM 622 N N . ARG A 1 79 ? 21.504 8.471 0.243 1.00 47.22 79 ARG A N 1
ATOM 623 C CA . ARG A 1 79 ? 22.898 8.904 0.458 1.00 47.22 79 ARG A CA 1
ATOM 624 C C . ARG A 1 79 ? 23.727 9.159 -0.808 1.00 47.22 79 ARG A C 1
ATOM 626 O O . ARG A 1 79 ? 24.122 8.244 -1.511 1.00 47.22 79 ARG A O 1
ATOM 633 N N . ARG A 1 80 ? 24.085 10.441 -0.983 1.00 50.19 80 ARG A N 1
ATOM 634 C CA . ARG A 1 80 ? 25.259 10.969 -1.716 1.00 50.19 80 ARG A CA 1
ATOM 635 C C . ARG A 1 80 ? 25.460 10.465 -3.153 1.00 50.19 80 ARG A C 1
ATOM 637 O O . ARG A 1 80 ? 26.543 10.007 -3.500 1.00 50.19 80 ARG A O 1
ATOM 644 N N . LEU A 1 81 ? 24.469 10.661 -4.017 1.00 54.34 81 LEU A N 1
ATOM 645 C CA . LEU A 1 81 ? 24.740 10.705 -5.457 1.00 54.34 81 LEU A CA 1
ATOM 646 C C . LEU A 1 81 ? 25.468 12.018 -5.795 1.00 54.34 81 LEU A C 1
ATOM 648 O O . LEU A 1 81 ? 25.115 13.085 -5.274 1.00 54.34 81 LEU A O 1
ATOM 652 N N . HIS A 1 82 ? 26.520 11.921 -6.616 1.00 52.19 82 HIS A N 1
ATOM 653 C CA . HIS A 1 82 ? 27.298 13.063 -7.101 1.00 52.19 82 HIS A CA 1
ATOM 654 C C . HIS A 1 82 ? 26.370 14.132 -7.696 1.00 52.19 82 HIS A C 1
ATOM 656 O O . HIS A 1 82 ? 25.416 13.815 -8.401 1.00 52.19 82 HIS A O 1
ATOM 662 N N . GLU A 1 83 ? 26.668 15.412 -7.449 1.00 57.28 83 GLU A N 1
ATOM 663 C CA . GLU A 1 83 ? 25.882 16.550 -7.960 1.00 57.28 83 GLU A CA 1
ATOM 664 C C . GLU A 1 83 ? 25.711 16.558 -9.486 1.00 57.28 83 GLU A C 1
ATOM 666 O O . GLU A 1 83 ? 24.764 17.164 -9.979 1.00 57.28 83 GLU A O 1
ATOM 671 N N . ALA A 1 84 ? 26.570 15.836 -10.212 1.00 58.59 84 ALA A N 1
ATOM 672 C CA . ALA A 1 84 ? 26.636 15.820 -11.669 1.00 58.59 84 ALA A CA 1
ATOM 673 C C . ALA A 1 84 ? 26.268 14.471 -12.336 1.00 58.59 84 ALA A C 1
ATOM 675 O O . ALA A 1 84 ? 26.426 14.349 -13.548 1.00 58.59 84 ALA A O 1
ATOM 676 N N . GLY A 1 85 ? 25.759 13.475 -11.596 1.00 61.72 85 GLY A N 1
ATOM 677 C CA . GLY A 1 85 ? 25.379 12.168 -12.165 1.00 61.72 85 GLY A CA 1
ATOM 678 C C . GLY A 1 85 ? 26.566 11.256 -12.549 1.00 61.72 85 GLY A C 1
ATOM 679 O O . GLY A 1 85 ? 27.708 11.570 -12.200 1.00 61.72 85 GLY A O 1
ATOM 680 N N . PRO A 1 86 ? 26.312 10.121 -13.239 1.00 66.38 86 PRO A N 1
ATOM 681 C CA . PRO A 1 86 ? 25.002 9.634 -13.684 1.00 66.38 86 PRO A CA 1
ATOM 682 C C . PRO A 1 86 ? 24.179 9.037 -12.533 1.00 66.38 86 PRO A C 1
ATOM 684 O O . PRO A 1 86 ? 24.719 8.404 -11.627 1.00 66.38 86 PRO A O 1
ATOM 687 N N . TYR A 1 87 ? 22.866 9.261 -12.564 1.00 72.38 87 TYR A N 1
ATOM 688 C CA . TYR A 1 87 ? 21.936 8.631 -11.632 1.00 72.38 87 TYR A CA 1
ATOM 689 C C . TYR A 1 87 ? 21.487 7.270 -12.194 1.00 72.38 87 TYR A C 1
ATOM 691 O O . TYR A 1 87 ? 21.250 7.168 -13.401 1.00 72.38 87 TYR A O 1
ATOM 699 N N . PRO A 1 88 ? 21.373 6.232 -11.355 1.00 82.69 88 PRO A N 1
ATOM 700 C CA . PRO A 1 88 ? 20.984 4.898 -11.801 1.00 82.69 88 PRO A CA 1
ATOM 701 C C . PRO A 1 88 ? 19.508 4.837 -12.220 1.00 82.69 88 PRO A C 1
ATOM 703 O O . PRO A 1 88 ? 18.677 5.627 -11.764 1.00 82.69 88 PRO A O 1
ATOM 706 N N . GLU A 1 89 ? 19.190 3.863 -13.078 1.00 86.88 89 GLU A N 1
ATOM 707 C CA . GLU A 1 89 ? 17.827 3.354 -13.293 1.00 86.88 89 GLU A CA 1
ATOM 708 C C . GLU A 1 89 ? 16.762 4.438 -13.556 1.00 86.88 89 GLU A C 1
ATOM 710 O O . GLU A 1 89 ? 15.691 4.462 -12.946 1.00 86.88 89 GLU A O 1
ATOM 715 N N . GLY A 1 90 ? 17.056 5.375 -14.460 1.00 87.06 90 GLY A N 1
ATOM 716 C CA . GLY A 1 90 ? 16.081 6.367 -14.922 1.00 87.06 90 GLY A CA 1
ATOM 717 C C . GLY A 1 90 ? 15.767 7.495 -13.937 1.00 87.06 90 GLY A C 1
ATOM 718 O O . GLY A 1 90 ? 14.804 8.224 -14.152 1.00 87.06 90 GLY A O 1
ATOM 719 N N . LEU A 1 91 ? 16.545 7.680 -12.872 1.00 88.19 91 LEU A N 1
ATOM 720 C CA . LEU A 1 91 ? 16.456 8.881 -12.039 1.00 88.19 91 LEU A CA 1
ATOM 721 C C . LEU A 1 91 ? 16.987 10.105 -12.811 1.00 88.19 91 LEU A C 1
ATOM 723 O O . LEU A 1 91 ? 18.115 10.094 -13.293 1.00 88.19 91 LEU A O 1
ATOM 727 N N . ASP A 1 92 ? 16.206 11.185 -12.910 1.00 83.94 92 ASP A N 1
ATOM 728 C CA . ASP A 1 92 ? 16.646 12.385 -13.645 1.00 83.94 92 ASP A CA 1
ATOM 729 C C . ASP A 1 92 ? 17.563 13.291 -12.799 1.00 83.94 92 ASP A C 1
ATOM 731 O O . ASP A 1 92 ? 18.458 13.956 -13.321 1.00 83.94 92 ASP A O 1
ATOM 735 N N . ASN A 1 93 ? 17.305 13.390 -11.488 1.00 81.25 93 ASN A N 1
ATOM 736 C CA . ASN A 1 93 ? 17.976 14.330 -10.581 1.00 81.25 93 ASN A CA 1
ATOM 737 C C . ASN A 1 93 ? 17.673 14.043 -9.094 1.00 81.25 93 ASN A C 1
ATOM 739 O O . ASN A 1 93 ? 16.800 13.241 -8.755 1.00 81.25 93 ASN A O 1
ATOM 743 N N . LYS A 1 94 ? 18.332 14.787 -8.188 1.00 78.69 94 LYS A N 1
ATOM 744 C CA . LYS A 1 94 ? 18.080 14.745 -6.730 1.00 78.69 94 LYS A CA 1
ATOM 745 C C . LYS A 1 94 ? 16.630 15.052 -6.332 1.00 78.69 94 LYS A C 1
ATOM 747 O O . LYS A 1 94 ? 16.189 14.612 -5.274 1.00 78.69 94 LYS A O 1
ATOM 752 N N . PHE A 1 95 ? 15.897 15.828 -7.133 1.00 81.56 95 PHE A N 1
ATOM 753 C CA . PHE A 1 95 ? 14.490 16.123 -6.852 1.00 81.56 95 PHE A CA 1
ATOM 754 C C . PHE A 1 95 ? 13.614 14.886 -7.078 1.00 81.56 95 PHE A C 1
ATOM 756 O O . PHE A 1 95 ? 12.783 14.573 -6.235 1.00 81.56 95 PHE A O 1
ATOM 763 N N . SER A 1 96 ? 13.871 14.132 -8.147 1.00 82.38 96 SER A N 1
ATOM 764 C CA . SER A 1 96 ? 13.173 12.878 -8.464 1.00 82.38 96 SER A CA 1
ATOM 765 C C . SER A 1 96 ? 13.409 11.812 -7.399 1.00 82.38 96 SER A C 1
ATOM 767 O O . SER A 1 96 ? 12.499 11.064 -7.066 1.00 82.38 96 SER A O 1
ATOM 769 N N . MET A 1 97 ? 14.591 11.811 -6.770 1.00 84.56 97 MET A N 1
ATOM 770 C CA . MET A 1 97 ? 14.822 10.975 -5.593 1.00 84.56 97 MET A CA 1
ATOM 771 C C . MET A 1 97 ? 13.853 11.324 -4.461 1.00 84.56 97 MET A C 1
ATOM 773 O O . MET A 1 97 ? 13.412 10.439 -3.758 1.00 84.56 97 MET A O 1
ATOM 777 N N . ASN A 1 98 ? 13.505 12.588 -4.238 1.00 88.38 98 ASN A N 1
ATOM 778 C CA . ASN A 1 98 ? 12.669 12.990 -3.100 1.00 88.38 98 ASN A CA 1
ATOM 779 C C . ASN A 1 98 ? 11.198 13.200 -3.465 1.00 88.38 98 ASN A C 1
ATOM 781 O O . ASN A 1 98 ? 10.461 13.807 -2.690 1.00 88.38 98 ASN A O 1
ATOM 785 N N . LYS A 1 99 ? 10.774 12.704 -4.630 1.00 92.38 99 LYS A N 1
ATOM 786 C CA . LYS A 1 99 ? 9.394 12.786 -5.086 1.00 92.38 99 LYS A CA 1
ATOM 787 C C . LYS A 1 99 ? 8.883 11.385 -5.438 1.00 92.38 99 LYS A C 1
ATOM 789 O O . LYS A 1 99 ? 9.552 10.706 -6.220 1.00 92.38 99 LYS A O 1
ATOM 794 N N . PRO A 1 100 ? 7.726 10.961 -4.905 1.00 94.88 100 PRO A N 1
ATOM 795 C CA . PRO A 1 100 ? 7.116 9.722 -5.348 1.00 94.88 100 PRO A CA 1
ATOM 796 C C . PRO A 1 100 ? 6.625 9.829 -6.796 1.00 94.88 100 PRO A C 1
ATOM 798 O O . PRO A 1 100 ? 6.296 10.935 -7.241 1.00 94.88 100 PRO A O 1
ATOM 801 N N . PRO A 1 101 ? 6.608 8.722 -7.556 1.00 95.88 101 PRO A N 1
ATOM 802 C CA . PRO A 1 101 ? 5.922 8.700 -8.840 1.00 95.88 101 PRO A CA 1
ATOM 803 C C . PRO A 1 101 ? 4.424 8.912 -8.615 1.00 95.88 101 PRO A C 1
ATOM 805 O O . PRO A 1 101 ? 3.871 8.372 -7.660 1.00 95.88 101 PRO A O 1
ATOM 808 N N . ASN A 1 102 ? 3.740 9.630 -9.502 1.00 91.88 102 ASN A N 1
ATOM 809 C CA . ASN A 1 102 ? 2.284 9.484 -9.590 1.00 91.88 102 ASN A CA 1
ATOM 810 C C . ASN A 1 102 ? 1.988 8.013 -9.953 1.00 91.88 102 ASN A C 1
ATOM 812 O O . ASN A 1 102 ? 2.577 7.543 -10.926 1.00 91.88 102 ASN A O 1
ATOM 816 N N . PRO A 1 103 ? 1.140 7.250 -9.236 1.00 94.94 103 PRO A N 1
ATOM 817 C CA . PRO A 1 103 ? 0.131 7.625 -8.238 1.00 94.94 103 PRO A CA 1
ATOM 818 C C . PRO A 1 103 ? 0.517 7.350 -6.766 1.00 94.94 103 PRO A C 1
ATOM 820 O O . PRO A 1 103 ? -0.345 7.437 -5.895 1.00 94.94 103 PRO A O 1
ATOM 823 N N . CYS A 1 104 ? 1.762 6.969 -6.470 1.00 97.31 104 CYS A N 1
ATOM 824 C CA . CYS A 1 104 ? 2.189 6.608 -5.117 1.00 97.31 104 CYS A CA 1
ATOM 825 C C . CYS A 1 104 ? 2.003 7.788 -4.132 1.00 97.31 104 CYS A C 1
ATOM 827 O O . CYS A 1 104 ? 2.547 8.869 -4.381 1.00 97.31 104 CYS A O 1
ATOM 829 N N . PRO A 1 105 ? 1.299 7.599 -2.997 1.00 96.12 105 PRO A N 1
ATOM 830 C CA . PRO A 1 105 ? 1.013 8.669 -2.035 1.00 96.12 105 PRO A CA 1
ATOM 831 C C . PRO A 1 105 ? 2.264 9.279 -1.402 1.00 96.12 105 PRO A C 1
ATOM 833 O O . PRO A 1 105 ? 2.323 10.476 -1.115 1.00 96.12 105 PRO A O 1
ATOM 836 N N . SER A 1 106 ? 3.285 8.455 -1.171 1.00 95.06 106 SER A N 1
ATOM 837 C CA . SER A 1 106 ? 4.524 8.873 -0.528 1.00 95.06 106 SER A CA 1
ATOM 838 C C . SER A 1 106 ? 5.715 8.046 -1.026 1.00 95.06 106 SER A C 1
ATOM 840 O O . SER A 1 106 ? 5.586 7.164 -1.873 1.00 95.06 106 SER A O 1
ATOM 842 N N . LEU A 1 107 ? 6.913 8.369 -0.535 1.00 94.00 107 LEU A N 1
ATOM 843 C CA . LEU A 1 107 ? 8.143 7.656 -0.892 1.00 94.00 107 LEU A CA 1
ATOM 844 C C . LEU A 1 107 ? 8.245 6.267 -0.249 1.00 94.00 107 LEU A C 1
ATOM 846 O O . LEU A 1 107 ? 9.056 5.473 -0.708 1.00 94.00 107 LEU A O 1
ATOM 850 N N . TYR A 1 108 ? 7.490 5.996 0.813 1.00 94.31 108 TYR A N 1
ATOM 851 C CA . TYR A 1 108 ? 7.587 4.763 1.591 1.00 94.31 108 TYR A CA 1
ATOM 852 C C . TYR A 1 108 ? 6.186 4.207 1.823 1.00 94.31 108 TYR A C 1
ATOM 854 O O . TYR A 1 108 ? 5.286 4.947 2.219 1.00 94.31 108 TYR A O 1
ATOM 862 N N . CYS A 1 109 ? 5.997 2.918 1.556 1.00 95.38 109 CYS A N 1
ATOM 863 C CA . CYS A 1 109 ? 4.743 2.244 1.850 1.00 95.38 109 CYS A CA 1
ATOM 864 C C . CYS A 1 109 ? 4.700 1.856 3.333 1.00 95.38 109 CYS A C 1
ATOM 866 O O . CYS A 1 109 ? 5.600 1.187 3.836 1.00 95.38 109 CYS A O 1
ATOM 868 N N . ASP A 1 110 ? 3.637 2.247 4.032 1.00 94.62 110 ASP A N 1
ATOM 869 C CA . ASP A 1 110 ? 3.461 1.978 5.469 1.00 94.62 110 ASP A CA 1
ATOM 870 C C . ASP A 1 110 ? 2.788 0.614 5.735 1.00 94.62 110 ASP A C 1
ATOM 872 O O . ASP A 1 110 ? 2.243 0.352 6.811 1.00 94.62 110 ASP A O 1
ATOM 876 N N . LEU A 1 111 ? 2.767 -0.259 4.725 1.00 97.31 111 LEU A N 1
ATOM 877 C CA . LEU A 1 111 ? 2.063 -1.535 4.742 1.00 97.31 111 LEU A CA 1
ATOM 878 C C . LEU A 1 111 ? 3.022 -2.711 4.579 1.00 97.31 111 LEU A C 1
ATOM 880 O O . LEU A 1 111 ? 4.087 -2.606 3.978 1.00 97.31 111 LEU A O 1
ATOM 884 N N . VAL A 1 112 ? 2.589 -3.867 5.068 1.00 97.50 112 VAL A N 1
ATOM 885 C CA . VAL A 1 112 ? 3.223 -5.163 4.838 1.00 97.50 112 VAL A CA 1
ATOM 886 C C . VAL A 1 112 ? 2.196 -6.163 4.314 1.00 97.50 112 VAL A C 1
ATOM 888 O O . VAL A 1 112 ? 1.052 -6.199 4.771 1.00 97.50 112 VAL A O 1
ATOM 891 N N . LEU A 1 113 ? 2.621 -7.004 3.368 1.00 98.44 113 LEU A N 1
ATOM 892 C CA . LEU A 1 113 ? 1.849 -8.143 2.879 1.00 98.44 113 LEU A CA 1
ATOM 893 C C . LEU A 1 113 ? 2.260 -9.431 3.601 1.00 98.44 113 LEU A C 1
ATOM 895 O O . LEU A 1 113 ? 3.393 -9.902 3.465 1.00 98.44 113 LEU A O 1
ATOM 899 N N . LEU A 1 114 ? 1.307 -10.068 4.278 1.00 97.88 114 LEU A N 1
ATOM 900 C CA . LEU A 1 114 ? 1.463 -11.395 4.873 1.00 97.88 114 LEU A CA 1
ATOM 901 C C . LEU A 1 114 ? 0.591 -12.411 4.130 1.00 97.88 114 LEU A C 1
ATOM 903 O O . LEU A 1 114 ? -0.605 -12.200 3.960 1.00 97.88 114 LEU A O 1
ATOM 907 N N . ASN A 1 115 ? 1.174 -13.533 3.706 1.00 97.25 115 ASN A N 1
ATOM 908 C CA . ASN A 1 115 ? 0.446 -14.593 3.004 1.00 97.25 115 ASN A CA 1
ATOM 909 C C . ASN A 1 115 ? 0.133 -15.758 3.947 1.00 97.25 115 ASN A C 1
ATOM 911 O O . ASN A 1 115 ? 1.013 -16.237 4.659 1.00 97.25 115 ASN A O 1
ATOM 915 N N . ASP A 1 116 ? -1.097 -16.258 3.874 1.00 96.50 116 ASP A N 1
ATOM 916 C CA . ASP A 1 116 ? -1.591 -17.449 4.565 1.00 96.50 116 ASP A CA 1
ATOM 917 C C . ASP A 1 116 ? -2.194 -18.418 3.522 1.00 96.50 116 ASP A C 1
ATOM 919 O O . ASP A 1 116 ? -3.417 -18.598 3.442 1.00 96.50 116 ASP A O 1
ATOM 923 N N . PRO A 1 117 ? -1.346 -19.034 2.669 1.00 94.06 117 PRO A N 1
ATOM 924 C CA . PRO A 1 117 ? -1.807 -19.862 1.553 1.00 94.06 117 PRO A CA 1
ATOM 925 C C . PRO A 1 117 ? -2.565 -21.106 2.026 1.00 94.06 117 PRO A C 1
ATOM 927 O O . PRO A 1 117 ? -3.477 -21.562 1.343 1.00 94.06 117 PRO A O 1
ATOM 930 N N . ASN A 1 118 ? -2.256 -21.609 3.226 1.00 96.12 118 ASN A N 1
ATOM 931 C CA . ASN A 1 118 ? -2.949 -22.746 3.836 1.00 96.12 118 ASN A CA 1
ATOM 932 C C . ASN A 1 118 ? -4.437 -22.463 4.082 1.00 96.12 118 ASN A C 1
ATOM 934 O O . ASN A 1 118 ? -5.243 -23.389 4.081 1.00 96.12 118 ASN A O 1
ATOM 938 N N . ASN A 1 119 ? -4.800 -21.193 4.273 1.00 96.75 119 ASN A N 1
ATOM 939 C CA . ASN A 1 119 ? -6.183 -20.753 4.442 1.00 96.75 119 ASN A CA 1
ATOM 940 C C . ASN A 1 119 ? -6.678 -19.907 3.257 1.00 96.75 119 ASN A C 1
ATOM 942 O O . ASN A 1 119 ? -7.703 -19.235 3.372 1.00 96.75 119 ASN A O 1
ATOM 946 N N . GLY A 1 120 ? -5.959 -19.921 2.127 1.00 96.94 120 GLY A N 1
ATOM 947 C CA . GLY A 1 120 ? -6.382 -19.275 0.885 1.00 96.94 120 GLY A CA 1
ATOM 948 C C . GLY A 1 120 ? -6.556 -17.758 0.981 1.00 96.94 120 GLY A C 1
ATOM 949 O O . GLY A 1 120 ? -7.418 -17.211 0.294 1.00 96.94 120 GLY A O 1
ATOM 950 N N . ARG A 1 121 ? -5.765 -17.073 1.818 1.00 98.00 121 ARG A N 1
ATOM 951 C CA . ARG A 1 121 ? -5.879 -15.623 2.046 1.00 98.00 121 ARG A CA 1
ATOM 952 C C . ARG A 1 121 ? -4.530 -14.946 2.266 1.00 98.00 121 ARG A C 1
ATOM 954 O O . ARG A 1 121 ? -3.569 -15.579 2.690 1.00 98.00 121 ARG A O 1
ATOM 961 N N . SER A 1 122 ? -4.493 -13.642 2.034 1.00 98.62 122 SER A N 1
ATOM 962 C CA . SER A 1 122 ? -3.395 -12.762 2.443 1.00 98.62 122 SER A CA 1
ATOM 963 C C . SER A 1 122 ? -3.925 -11.621 3.308 1.00 98.62 122 SER A C 1
ATOM 965 O O . SER A 1 122 ? -5.136 -11.432 3.431 1.00 98.62 122 SER A O 1
ATOM 967 N N . TYR A 1 123 ? -3.018 -10.860 3.906 1.00 98.56 123 TYR A N 1
ATOM 968 C CA . TYR A 1 123 ? -3.322 -9.717 4.750 1.00 98.56 123 TYR A CA 1
ATOM 969 C C . TYR A 1 123 ? -2.432 -8.533 4.394 1.00 98.56 123 TYR A C 1
ATOM 971 O O . TYR A 1 123 ? -1.222 -8.701 4.248 1.00 98.56 123 TYR A O 1
ATOM 979 N N . LEU A 1 124 ? -3.034 -7.350 4.304 1.00 97.94 124 LEU A N 1
ATOM 980 C CA . LEU A 1 124 ? -2.339 -6.069 4.376 1.00 97.94 124 LEU A CA 1
ATOM 981 C C . LEU A 1 124 ? -2.478 -5.534 5.794 1.00 97.94 124 LEU A C 1
ATOM 983 O O . LEU A 1 124 ? -3.592 -5.391 6.300 1.00 97.94 124 LEU A O 1
ATOM 987 N N . GLY A 1 125 ? -1.350 -5.258 6.431 1.00 97.44 125 GLY A N 1
ATOM 988 C CA . GLY A 1 125 ? -1.297 -4.668 7.763 1.00 97.44 125 GLY A CA 1
ATOM 989 C C . GLY A 1 125 ? -0.328 -3.502 7.799 1.00 97.44 125 GLY A C 1
ATOM 990 O O . GLY A 1 125 ? 0.507 -3.362 6.910 1.00 97.44 125 GLY A O 1
ATOM 991 N N . TRP A 1 126 ? -0.441 -2.678 8.835 1.00 97.44 126 TRP A N 1
ATOM 992 C CA . TRP A 1 126 ? 0.551 -1.650 9.131 1.00 97.44 126 TRP A CA 1
ATOM 993 C C . TRP A 1 126 ? 1.900 -2.295 9.467 1.00 97.44 126 TRP A C 1
ATOM 995 O O . TRP A 1 126 ? 1.944 -3.300 10.175 1.00 97.44 126 TRP A O 1
ATOM 1005 N N . ASN A 1 127 ? 2.989 -1.728 8.952 1.00 94.38 127 ASN A N 1
ATOM 1006 C CA . ASN A 1 127 ? 4.351 -2.229 9.157 1.00 94.38 127 ASN A CA 1
ATOM 1007 C C . ASN A 1 127 ? 5.066 -1.620 10.380 1.00 94.38 127 ASN A C 1
ATOM 1009 O O . ASN A 1 127 ? 6.286 -1.722 10.473 1.00 94.38 127 ASN A O 1
ATOM 1013 N N . GLU A 1 128 ? 4.326 -0.978 11.288 1.00 93.25 128 GLU A N 1
ATOM 1014 C CA . GLU A 1 128 ? 4.861 -0.291 12.476 1.00 93.25 128 GLU A CA 1
ATOM 1015 C C . GLU A 1 128 ? 5.710 0.960 12.156 1.00 93.25 128 GLU A C 1
ATOM 1017 O O . GLU A 1 128 ? 6.463 1.451 12.999 1.00 93.25 128 GLU A O 1
ATOM 1022 N N . ALA A 1 129 ? 5.592 1.523 10.944 1.00 89.44 129 ALA A N 1
ATOM 1023 C CA . ALA A 1 129 ? 6.273 2.764 10.589 1.00 89.44 129 ALA A CA 1
ATOM 1024 C C . ALA A 1 129 ? 5.785 3.958 11.429 1.00 89.44 129 ALA A C 1
ATOM 1026 O O . ALA A 1 129 ? 4.597 4.279 11.476 1.00 89.44 129 ALA A O 1
ATOM 1027 N N . GLU A 1 130 ? 6.736 4.702 12.001 1.00 83.25 130 GLU A N 1
ATOM 1028 C CA . GLU A 1 130 ? 6.496 5.879 12.856 1.00 83.25 130 GLU A CA 1
ATOM 1029 C C . GLU A 1 130 ? 5.664 6.983 12.166 1.00 83.25 130 GLU A C 1
ATOM 1031 O O . GLU A 1 130 ? 4.969 7.757 12.819 1.00 83.25 130 GLU A O 1
ATOM 1036 N N . LYS A 1 131 ? 5.747 7.099 10.833 1.00 83.56 131 LYS A N 1
ATOM 1037 C CA . LYS A 1 131 ? 5.190 8.225 10.059 1.00 83.56 131 LYS A CA 1
ATOM 1038 C C . LYS A 1 131 ? 4.206 7.778 8.984 1.00 83.56 131 LYS A C 1
ATOM 1040 O O . LYS A 1 131 ? 4.407 8.051 7.804 1.00 83.56 131 LYS A O 1
ATOM 1045 N N . SER A 1 132 ? 3.116 7.161 9.419 1.00 86.81 132 SER A N 1
ATOM 1046 C CA . SER A 1 132 ? 2.154 6.480 8.545 1.00 86.81 132 SER A CA 1
ATOM 1047 C C . SER A 1 132 ? 0.993 7.358 8.048 1.00 86.81 132 SER A C 1
ATOM 1049 O O . SER A 1 132 ? -0.160 6.929 8.020 1.00 86.81 132 SER A O 1
ATOM 1051 N N . TYR A 1 133 ? 1.266 8.616 7.674 1.00 86.81 133 TYR A N 1
ATOM 1052 C CA . TYR A 1 133 ? 0.220 9.595 7.306 1.00 86.81 133 TYR A CA 1
ATOM 1053 C C . TYR A 1 133 ? -0.622 9.172 6.107 1.00 86.81 133 TYR A C 1
ATOM 1055 O O . TYR A 1 133 ? -1.781 9.558 6.000 1.00 86.81 133 TYR A O 1
ATOM 1063 N N . TYR A 1 134 ? -0.014 8.410 5.201 1.00 93.31 134 TYR A N 1
ATOM 1064 C CA . TYR A 1 134 ? -0.592 8.063 3.911 1.00 93.31 134 TYR A CA 1
ATOM 1065 C C . TYR A 1 134 ? -1.078 6.617 3.870 1.00 93.31 134 TYR A C 1
ATOM 1067 O O . TYR A 1 134 ? -1.370 6.105 2.794 1.00 93.31 134 TYR A O 1
ATOM 1075 N N . ILE A 1 135 ? -1.174 5.932 5.016 1.00 95.31 135 ILE A N 1
ATOM 1076 C CA . ILE A 1 135 ? -1.566 4.520 5.038 1.00 95.31 135 ILE A CA 1
ATOM 1077 C C . ILE A 1 135 ? -2.953 4.300 4.418 1.00 95.31 135 ILE A C 1
ATOM 1079 O O . ILE A 1 135 ? -3.139 3.330 3.693 1.00 95.31 135 ILE A O 1
ATOM 1083 N N . THR A 1 136 ? -3.908 5.216 4.631 1.00 96.12 136 THR A N 1
ATOM 1084 C CA . THR A 1 136 ? -5.247 5.131 4.018 1.00 96.12 136 THR A CA 1
ATOM 1085 C C . THR A 1 136 ? -5.155 5.199 2.493 1.00 96.12 136 THR A C 1
ATOM 1087 O O . THR A 1 136 ? -5.740 4.356 1.815 1.00 96.12 136 THR A O 1
ATOM 1090 N N . ASP A 1 137 ? -4.366 6.137 1.964 1.00 97.06 137 ASP A N 1
ATOM 1091 C CA . ASP A 1 137 ? -4.168 6.321 0.522 1.00 97.06 137 ASP A CA 1
ATOM 1092 C C . ASP A 1 137 ? -3.392 5.142 -0.090 1.00 97.06 137 ASP A C 1
ATOM 1094 O O . ASP A 1 137 ? -3.675 4.699 -1.202 1.00 97.06 137 ASP A O 1
ATOM 1098 N N . TRP A 1 138 ? -2.432 4.577 0.651 1.00 97.75 138 TRP A N 1
ATOM 1099 C CA . TRP A 1 138 ? -1.715 3.367 0.250 1.00 97.75 138 TRP A CA 1
ATOM 1100 C C . TRP A 1 138 ? -2.640 2.153 0.170 1.00 97.75 138 TRP A C 1
ATOM 1102 O O . TRP A 1 138 ? -2.561 1.390 -0.797 1.00 97.75 138 TRP A O 1
ATOM 1112 N N . ILE A 1 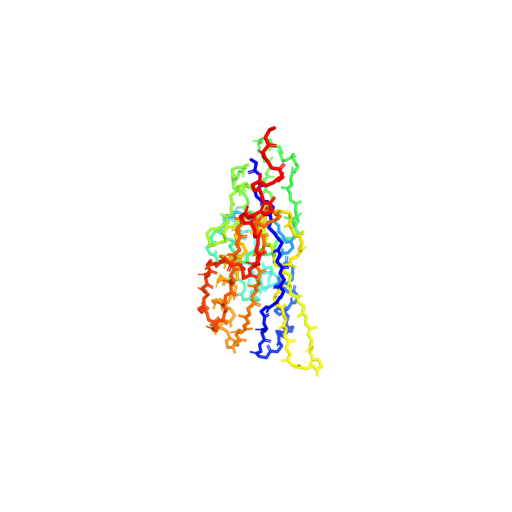139 ? -3.530 1.980 1.154 1.00 98.19 139 ILE A N 1
ATOM 1113 C CA . ILE A 1 139 ? -4.547 0.924 1.136 1.00 98.19 139 ILE A CA 1
ATOM 1114 C C . ILE A 1 139 ? -5.466 1.118 -0.071 1.00 98.19 139 ILE A C 1
ATOM 1116 O O . ILE A 1 139 ? -5.713 0.148 -0.779 1.00 98.19 139 ILE A O 1
ATOM 1120 N N . GLU A 1 140 ? -5.934 2.340 -0.341 1.00 98.19 140 GLU A N 1
ATOM 1121 C CA . GLU A 1 140 ? -6.787 2.639 -1.499 1.00 98.19 140 GLU A CA 1
ATOM 1122 C C . GLU A 1 140 ? -6.101 2.296 -2.823 1.00 98.19 140 GLU A C 1
ATOM 1124 O O . GLU A 1 140 ? -6.675 1.585 -3.652 1.00 98.19 140 GLU A O 1
ATOM 1129 N N . LEU A 1 141 ? -4.847 2.715 -2.993 1.00 98.06 141 LEU A N 1
ATOM 1130 C CA . LEU A 1 141 ? -4.084 2.452 -4.207 1.00 98.06 141 LEU A CA 1
ATOM 1131 C C . LEU A 1 141 ? -3.907 0.949 -4.467 1.00 98.06 141 LEU A C 1
ATOM 1133 O O . LEU A 1 141 ? -4.196 0.453 -5.559 1.00 98.06 141 LEU A O 1
ATOM 1137 N N . ILE A 1 142 ? -3.463 0.208 -3.449 1.00 98.12 142 ILE A N 1
ATOM 1138 C CA . ILE A 1 142 ? -3.226 -1.235 -3.560 1.00 98.12 142 ILE A CA 1
ATOM 1139 C C . ILE A 1 142 ? -4.549 -1.992 -3.714 1.00 98.12 142 ILE A C 1
ATOM 1141 O O . ILE A 1 142 ? -4.626 -2.925 -4.517 1.00 98.12 142 ILE A O 1
ATOM 1145 N N . ALA A 1 143 ? -5.602 -1.589 -2.996 1.00 98.25 143 ALA A N 1
ATOM 1146 C CA . ALA A 1 143 ? -6.929 -2.179 -3.124 1.00 98.25 143 ALA A CA 1
ATOM 1147 C C . ALA A 1 143 ? -7.493 -1.992 -4.534 1.00 98.25 143 ALA A C 1
ATOM 1149 O O . ALA A 1 143 ? -8.040 -2.946 -5.088 1.00 98.25 143 ALA A O 1
ATOM 1150 N N . GLY A 1 144 ? -7.308 -0.816 -5.141 1.00 98.00 144 GLY A N 1
ATOM 1151 C CA . GLY A 1 144 ? -7.660 -0.558 -6.536 1.00 98.00 144 GLY A CA 1
ATOM 1152 C C . GLY A 1 144 ? -6.958 -1.527 -7.488 1.00 98.00 144 GLY A C 1
ATOM 1153 O O . GLY A 1 144 ? -7.618 -2.263 -8.224 1.00 98.00 144 GLY A O 1
ATOM 1154 N N . TRP A 1 145 ? -5.627 -1.616 -7.410 1.00 97.38 145 TRP A N 1
ATOM 1155 C CA . TRP A 1 145 ? -4.846 -2.494 -8.289 1.00 97.38 145 TRP A CA 1
ATOM 1156 C C . TRP A 1 145 ? -5.177 -3.978 -8.130 1.00 97.38 145 TRP A C 1
ATOM 1158 O O . TRP A 1 145 ? -5.253 -4.709 -9.122 1.00 97.38 145 TRP A O 1
ATOM 1168 N N . LEU A 1 146 ? -5.347 -4.447 -6.895 1.00 98.06 146 LEU A N 1
ATOM 1169 C CA . LEU A 1 146 ? -5.668 -5.845 -6.624 1.00 98.06 146 LEU A CA 1
ATOM 1170 C C . LEU A 1 146 ? -7.116 -6.176 -7.017 1.00 98.06 146 LEU A C 1
ATOM 1172 O O . LEU A 1 146 ? -7.351 -7.241 -7.590 1.00 98.06 146 LEU A O 1
ATOM 1176 N N . SER A 1 147 ? -8.062 -5.255 -6.811 1.00 97.62 147 SER A N 1
ATOM 1177 C CA . SER A 1 147 ? -9.462 -5.436 -7.226 1.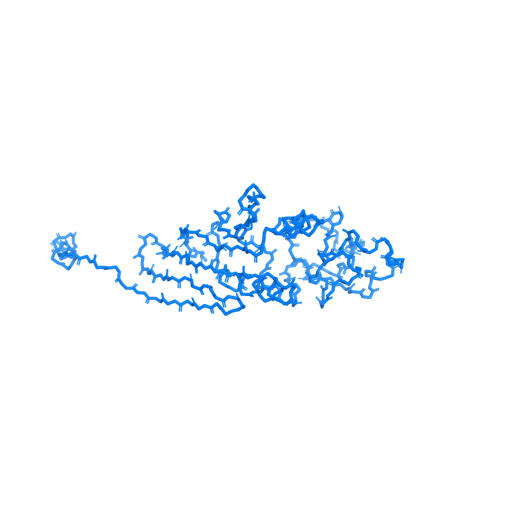00 97.62 147 SER A CA 1
ATOM 1178 C C . SER A 1 147 ? -9.600 -5.589 -8.739 1.00 97.62 147 SER A C 1
ATOM 1180 O O . SER A 1 147 ? -10.286 -6.497 -9.207 1.00 97.62 147 SER A O 1
ATOM 1182 N N . GLU A 1 148 ? -8.888 -4.773 -9.523 1.00 96.69 148 GLU A N 1
ATOM 1183 C CA . GLU A 1 148 ? -8.837 -4.902 -10.990 1.00 96.69 148 GLU A CA 1
ATOM 1184 C C . GLU A 1 148 ? -8.303 -6.263 -11.458 1.00 96.69 148 GLU A C 1
ATOM 1186 O O . GLU A 1 148 ? -8.606 -6.715 -12.562 1.00 96.69 148 GLU A O 1
ATOM 1191 N N . ARG A 1 149 ? -7.517 -6.933 -10.611 1.00 95.81 149 ARG A N 1
ATOM 1192 C CA . ARG A 1 149 ? -6.896 -8.237 -10.877 1.00 95.81 149 ARG A CA 1
ATOM 1193 C C . ARG A 1 149 ? -7.685 -9.406 -10.283 1.00 95.81 149 ARG A C 1
ATOM 1195 O O . ARG A 1 149 ? -7.191 -10.529 -10.278 1.00 95.81 149 ARG A O 1
ATOM 1202 N N . GLY A 1 150 ? -8.912 -9.158 -9.823 1.00 97.19 150 GLY A N 1
ATOM 1203 C CA . GLY A 1 150 ? -9.838 -10.191 -9.358 1.00 97.19 150 GLY A CA 1
ATOM 1204 C C . GLY A 1 150 ? -9.678 -10.589 -7.891 1.00 97.19 150 GLY A C 1
ATOM 1205 O O . GLY A 1 150 ? -10.300 -11.561 -7.466 1.00 97.19 150 GLY A O 1
ATOM 1206 N N . TYR A 1 151 ? -8.883 -9.854 -7.110 1.00 98.44 151 TYR A N 1
ATOM 1207 C CA . TYR A 1 151 ? -8.822 -10.046 -5.665 1.00 98.44 151 TYR A CA 1
ATOM 1208 C C . TYR A 1 151 ? -9.941 -9.270 -4.971 1.00 98.44 151 TYR A C 1
ATOM 1210 O O . TYR A 1 151 ? -10.215 -8.116 -5.284 1.00 98.44 151 TYR A O 1
ATOM 1218 N N . HIS A 1 152 ? -10.566 -9.891 -3.983 1.00 98.31 152 HIS A N 1
ATOM 1219 C CA . HIS A 1 152 ? -11.478 -9.237 -3.064 1.00 98.31 152 HIS A CA 1
ATOM 1220 C C . HIS A 1 152 ? -10.726 -8.816 -1.804 1.00 98.31 152 HIS A C 1
ATOM 1222 O O . HIS A 1 152 ? -10.016 -9.627 -1.201 1.00 98.31 152 HIS A O 1
ATOM 1228 N N . LEU A 1 153 ? -10.897 -7.554 -1.416 1.00 98.44 153 LEU A N 1
ATOM 1229 C CA . LEU A 1 153 ? -10.343 -6.995 -0.195 1.00 98.44 153 LEU A CA 1
ATOM 1230 C C . LEU A 1 153 ? -11.470 -6.632 0.758 1.00 98.44 153 LEU A C 1
ATOM 1232 O O . LEU A 1 153 ? -12.430 -5.984 0.357 1.00 98.44 153 LEU A O 1
ATOM 1236 N N . ASP A 1 154 ? -11.335 -7.013 2.019 1.00 98.50 154 ASP A N 1
ATOM 1237 C CA . ASP A 1 154 ? -12.278 -6.627 3.059 1.00 98.50 154 ASP A CA 1
ATOM 1238 C C . ASP A 1 154 ? -11.580 -6.523 4.409 1.00 98.50 154 ASP A C 1
ATOM 1240 O O . ASP A 1 154 ? -10.658 -7.279 4.720 1.00 98.50 154 ASP A O 1
ATOM 1244 N N . GLY A 1 155 ? -12.002 -5.574 5.232 1.00 98.06 155 GLY A N 1
ATOM 1245 C CA . GLY A 1 155 ? -11.472 -5.465 6.580 1.00 98.06 155 GLY A CA 1
ATOM 1246 C C . GLY A 1 155 ? -11.659 -4.095 7.190 1.00 98.06 155 GLY A C 1
ATOM 1247 O O . GLY A 1 155 ? -12.182 -3.162 6.577 1.00 98.06 155 GLY A O 1
ATOM 1248 N N . LYS A 1 156 ? -11.220 -3.994 8.440 1.00 97.75 156 LYS A N 1
ATOM 1249 C CA . LYS A 1 156 ? -11.227 -2.751 9.191 1.00 97.75 156 LYS A CA 1
ATOM 1250 C C . LYS A 1 156 ? -9.945 -2.639 10.003 1.00 97.75 156 LYS A C 1
ATOM 1252 O O . LYS A 1 156 ? -9.588 -3.567 10.726 1.00 97.75 156 LYS A O 1
ATOM 1257 N N . MET A 1 157 ? -9.293 -1.490 9.892 1.00 97.56 157 MET A N 1
ATOM 1258 C CA . MET A 1 157 ? -8.183 -1.088 10.748 1.00 97.56 157 MET A CA 1
ATOM 1259 C C . MET A 1 157 ? -8.648 0.041 11.660 1.00 97.56 157 MET A C 1
ATOM 1261 O O . MET A 1 157 ? -9.426 0.904 11.257 1.00 97.56 157 MET A O 1
ATOM 1265 N N . PHE A 1 158 ? -8.190 0.012 12.899 1.00 96.94 158 PHE A N 1
ATOM 1266 C CA . PHE A 1 158 ? -8.409 1.040 13.902 1.00 96.94 158 PHE A CA 1
ATOM 1267 C C . PHE A 1 158 ? -7.124 1.842 14.079 1.00 96.94 158 PHE A C 1
ATOM 1269 O O . PHE A 1 158 ? -6.051 1.246 14.118 1.00 96.94 158 PHE A O 1
ATOM 1276 N N . ALA A 1 159 ? -7.242 3.160 14.182 1.00 95.62 159 ALA A N 1
ATOM 1277 C CA . ALA A 1 159 ? -6.125 4.076 14.323 1.00 95.62 159 ALA A CA 1
ATOM 1278 C C . ALA A 1 159 ? -6.257 4.901 15.607 1.00 95.62 159 ALA A C 1
ATOM 1280 O O . ALA A 1 159 ? -7.324 5.459 15.886 1.00 95.62 159 ALA A O 1
ATOM 1281 N N . VAL A 1 160 ? -5.156 5.005 16.349 1.00 94.69 160 VAL A N 1
ATOM 1282 C CA . VAL A 1 160 ? -5.004 5.867 17.525 1.00 94.69 160 VAL A CA 1
ATOM 1283 C C . VAL A 1 160 ? -3.961 6.922 17.200 1.00 94.69 160 VAL A C 1
ATOM 1285 O O . VAL A 1 160 ? -2.789 6.605 17.012 1.00 94.69 160 VAL A O 1
ATOM 1288 N N . VAL A 1 161 ? -4.377 8.182 17.128 1.00 92.06 161 VAL A N 1
ATOM 1289 C CA . VAL A 1 161 ? -3.492 9.293 16.769 1.00 92.06 161 VAL A CA 1
ATOM 1290 C 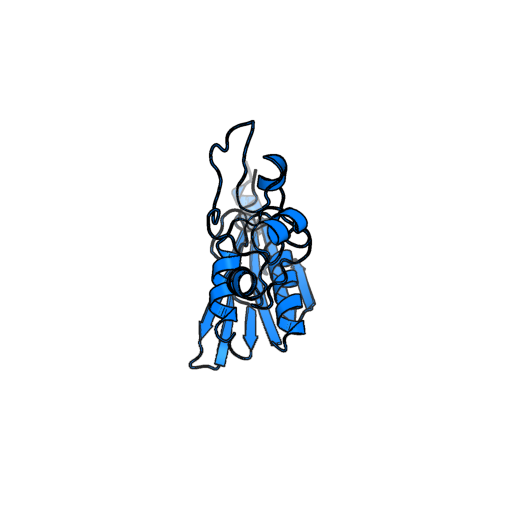C . VAL A 1 161 ? -2.941 9.930 18.037 1.00 92.06 161 VAL A C 1
ATOM 1292 O O . VAL A 1 161 ? -3.700 10.297 18.934 1.00 92.06 161 VAL A O 1
ATOM 1295 N N . GLU A 1 162 ? -1.620 10.080 18.099 1.00 89.31 162 GLU A N 1
ATOM 1296 C CA . GLU A 1 162 ? -0.886 10.830 19.123 1.00 89.31 162 GLU A CA 1
ATOM 1297 C C . GLU A 1 162 ? -1.262 10.433 20.556 1.00 89.31 162 GLU A C 1
ATOM 1299 O O . GLU A 1 162 ? -1.613 11.266 21.390 1.00 89.31 162 GLU A O 1
ATOM 1304 N N . GLY A 1 163 ? -1.255 9.127 20.836 1.00 84.00 163 GLY A N 1
ATOM 1305 C CA . GLY A 1 163 ? -1.591 8.610 22.165 1.00 84.00 163 GLY A CA 1
ATOM 1306 C C . GLY A 1 163 ? -3.055 8.814 22.569 1.00 84.00 163 GLY A C 1
ATOM 1307 O O . GLY A 1 163 ? -3.369 8.734 23.753 1.00 84.00 163 GLY A O 1
ATOM 1308 N N . GLY A 1 164 ? -3.946 9.067 21.604 1.00 86.25 164 GLY A N 1
ATOM 1309 C CA . GLY A 1 164 ? -5.386 9.172 21.831 1.00 86.25 164 GLY A CA 1
ATOM 1310 C C . GLY A 1 164 ? -5.972 10.576 21.687 1.00 86.25 164 GLY A C 1
ATOM 1311 O O . GLY A 1 164 ? -7.075 10.809 22.181 1.00 86.25 164 GLY A O 1
ATOM 1312 N N . MET A 1 165 ? -5.279 11.500 21.010 1.00 88.38 165 MET A N 1
ATOM 1313 C CA . MET A 1 165 ? -5.842 12.809 20.649 1.00 88.38 165 MET A CA 1
ATOM 1314 C C . MET A 1 165 ? -7.009 12.687 19.662 1.00 88.38 165 MET A C 1
ATOM 1316 O O . MET A 1 165 ? -7.961 13.463 19.733 1.00 88.38 165 MET A O 1
ATOM 1320 N N . SER A 1 166 ? -6.951 11.719 18.746 1.00 92.12 166 SER A N 1
ATOM 1321 C CA . SER A 1 166 ? -8.071 11.373 17.871 1.00 92.12 166 SER A CA 1
ATOM 1322 C C . SER A 1 166 ? -8.055 9.894 17.499 1.00 92.12 166 SER A C 1
ATOM 1324 O O . SER A 1 166 ? -7.049 9.195 17.648 1.00 92.12 166 SER A O 1
ATOM 1326 N N . TYR A 1 167 ? -9.208 9.415 17.038 1.00 95.31 167 TYR A N 1
ATOM 1327 C CA . TYR A 1 167 ? -9.437 8.018 16.706 1.00 95.31 167 TYR A CA 1
ATOM 1328 C C . TYR A 1 167 ? -10.206 7.926 15.402 1.00 95.31 167 TYR A C 1
ATOM 1330 O O . TYR A 1 167 ? -11.161 8.673 15.179 1.00 95.31 167 TYR A O 1
ATOM 1338 N N . TYR A 1 168 ? -9.825 6.981 14.553 1.00 96.50 168 TYR A N 1
ATOM 1339 C CA . TYR A 1 168 ? -10.580 6.695 13.342 1.00 96.50 168 TYR A CA 1
ATOM 1340 C C . TYR A 1 168 ? -10.494 5.224 12.962 1.00 96.50 168 TYR A C 1
ATOM 1342 O O . TYR A 1 168 ? -9.673 4.461 13.472 1.00 96.50 168 TYR A O 1
ATOM 1350 N N . THR A 1 169 ? -11.387 4.806 12.073 1.00 97.69 169 THR A N 1
ATOM 1351 C CA . THR A 1 169 ? -11.321 3.487 11.444 1.00 97.69 169 THR A CA 1
ATOM 1352 C C . THR A 1 169 ? -11.165 3.628 9.944 1.00 97.69 169 THR A C 1
ATOM 1354 O O . THR A 1 169 ? -11.838 4.457 9.341 1.00 97.69 169 THR A O 1
ATOM 1357 N N . ILE A 1 170 ? -10.325 2.787 9.349 1.00 98.06 170 ILE A N 1
ATOM 1358 C CA . ILE A 1 170 ? -10.239 2.581 7.904 1.00 98.06 170 ILE A CA 1
ATOM 1359 C C . ILE A 1 170 ? -11.039 1.320 7.601 1.00 98.06 170 ILE A C 1
ATOM 1361 O O . ILE A 1 170 ? -10.758 0.268 8.168 1.00 98.06 170 ILE A O 1
ATOM 1365 N N . THR A 1 171 ? -12.043 1.417 6.736 1.00 98.44 171 THR A N 1
ATOM 1366 C CA . THR A 1 171 ? -12.852 0.275 6.287 1.00 98.44 171 THR A CA 1
ATOM 1367 C C . THR A 1 171 ? -12.633 0.059 4.800 1.00 98.44 171 THR A C 1
ATOM 1369 O O . THR A 1 171 ? -12.692 1.021 4.035 1.00 98.44 171 THR A O 1
ATOM 1372 N N . VAL A 1 172 ? -12.405 -1.193 4.409 1.00 98.56 172 VAL A N 1
ATOM 1373 C CA . VAL A 1 172 ? -12.194 -1.603 3.017 1.00 98.56 172 VAL A CA 1
ATOM 1374 C C . VAL A 1 172 ? -13.283 -2.583 2.601 1.00 98.56 172 VAL A C 1
ATOM 1376 O O . VAL A 1 172 ? -13.584 -3.520 3.343 1.00 98.56 172 VAL A O 1
ATOM 1379 N N . ASP A 1 173 ? -13.847 -2.355 1.417 1.00 97.75 173 ASP A N 1
ATOM 1380 C CA . ASP A 1 173 ? -14.760 -3.258 0.710 1.00 97.75 173 ASP A CA 1
ATOM 1381 C C . ASP A 1 173 ? -14.460 -3.195 -0.799 1.00 97.75 173 ASP A C 1
ATOM 1383 O O . ASP A 1 173 ? -14.800 -2.232 -1.496 1.00 97.75 173 ASP A O 1
ATOM 1387 N N . GLY A 1 174 ? -13.730 -4.193 -1.297 1.00 96.38 174 GLY A N 1
ATOM 1388 C CA . GLY A 1 174 ? -13.121 -4.181 -2.624 1.00 96.38 174 GLY A CA 1
ATOM 1389 C C . GLY A 1 174 ? -12.160 -3.001 -2.788 1.00 96.38 174 GLY A C 1
ATOM 1390 O O . GLY A 1 174 ? -11.271 -2.795 -1.967 1.00 96.38 174 GLY A O 1
ATOM 1391 N N . ALA A 1 175 ? -12.360 -2.207 -3.841 1.00 95.50 175 ALA A N 1
ATOM 1392 C CA . ALA A 1 175 ? -11.582 -0.993 -4.100 1.00 95.50 175 ALA A CA 1
ATOM 1393 C C . ALA A 1 175 ? -12.048 0.222 -3.277 1.00 95.50 175 ALA A C 1
ATOM 1395 O O . ALA A 1 175 ? -11.419 1.274 -3.329 1.00 95.50 175 ALA A O 1
ATOM 1396 N N . LYS A 1 176 ? -13.168 0.121 -2.548 1.00 97.38 176 LYS A N 1
ATOM 1397 C CA . LYS A 1 176 ? -13.700 1.241 -1.772 1.00 97.38 176 LYS A CA 1
ATOM 1398 C C . LYS A 1 176 ? -13.036 1.280 -0.402 1.00 97.38 176 LYS A C 1
ATOM 1400 O O . LYS A 1 176 ? -13.225 0.371 0.404 1.00 97.38 176 LYS A O 1
ATOM 1405 N N . VAL A 1 177 ? -12.340 2.377 -0.122 1.00 97.62 177 VAL A N 1
ATOM 1406 C CA . VAL A 1 177 ? -11.708 2.646 1.172 1.00 97.62 177 VAL A CA 1
ATOM 1407 C C . VAL A 1 177 ? -12.348 3.879 1.793 1.00 97.62 177 VAL A C 1
ATOM 1409 O O . VAL A 1 177 ? -12.522 4.904 1.141 1.00 97.62 177 VAL A O 1
ATOM 1412 N N . THR A 1 178 ? -12.757 3.781 3.055 1.00 97.25 178 THR A N 1
ATOM 1413 C CA . THR A 1 178 ? -13.357 4.904 3.788 1.00 97.25 178 THR A CA 1
ATOM 1414 C C . THR A 1 178 ? -12.723 5.045 5.157 1.00 97.25 178 THR A C 1
ATOM 1416 O O . THR A 1 178 ? -12.613 4.051 5.875 1.00 97.25 178 THR A O 1
ATOM 1419 N N . SER A 1 179 ? -12.390 6.277 5.540 1.00 96.31 179 SER A N 1
ATOM 1420 C CA . SER A 1 179 ? -12.004 6.620 6.907 1.00 96.31 179 SER A CA 1
ATOM 1421 C C . SER A 1 179 ? -13.182 7.246 7.656 1.00 96.31 179 SER A C 1
ATOM 1423 O O . SER A 1 179 ? -13.976 7.990 7.079 1.00 96.31 179 SER A O 1
ATOM 1425 N N . THR A 1 180 ? -13.345 6.919 8.933 1.00 97.06 180 THR A N 1
ATOM 1426 C CA . THR A 1 180 ? -14.382 7.506 9.793 1.00 97.06 180 THR A CA 1
ATOM 1427 C C . THR A 1 180 ? -13.812 7.775 11.172 1.00 97.06 180 THR A C 1
ATOM 1429 O O . THR A 1 180 ? -13.424 6.836 11.870 1.00 97.06 180 THR A O 1
ATOM 1432 N N . GLU A 1 181 ? -13.777 9.051 11.550 1.00 96.56 181 GLU A N 1
ATOM 1433 C CA . GLU A 1 181 ? -13.411 9.501 12.891 1.00 96.56 181 GLU A CA 1
ATOM 1434 C C . GLU A 1 181 ? -14.506 9.173 13.905 1.00 96.56 181 GLU A C 1
ATOM 1436 O O . GLU A 1 181 ? -15.697 9.144 13.579 1.00 96.56 181 GLU A O 1
ATOM 1441 N N . PHE A 1 182 ? -14.104 8.932 15.149 1.00 94.62 182 PHE A N 1
ATOM 1442 C CA . PHE A 1 182 ? -15.030 8.720 16.251 1.00 94.62 182 PHE A CA 1
ATOM 1443 C C . PHE A 1 182 ? -14.398 9.090 17.594 1.00 94.62 182 PHE A C 1
ATOM 1445 O O . PHE A 1 182 ? -13.184 9.237 17.713 1.00 94.62 182 PHE A O 1
ATOM 1452 N N . THR A 1 183 ? -15.235 9.190 18.624 1.00 92.06 183 THR A N 1
ATOM 1453 C CA . THR A 1 183 ? -14.796 9.324 20.015 1.00 92.06 183 THR A CA 1
ATOM 1454 C C . THR A 1 183 ? -15.086 8.012 20.739 1.00 92.06 183 THR A C 1
ATOM 1456 O O . THR A 1 183 ? -16.241 7.576 20.726 1.00 92.06 183 THR A O 1
ATOM 1459 N N . PRO A 1 184 ? -14.086 7.355 21.350 1.00 90.62 184 PRO A N 1
ATOM 1460 C CA . PRO A 1 184 ? -14.315 6.176 22.170 1.00 90.62 184 PRO A CA 1
ATOM 1461 C C . PRO A 1 184 ? -15.279 6.485 23.315 1.00 90.62 184 PRO A C 1
ATOM 1463 O O . PRO A 1 184 ? -15.208 7.546 23.935 1.00 90.62 184 PRO A O 1
ATOM 1466 N N . GLU A 1 185 ? -16.172 5.546 23.609 1.00 91.06 185 GLU A N 1
ATOM 1467 C CA . GLU A 1 185 ? -17.055 5.664 24.763 1.00 91.06 185 GLU A CA 1
ATOM 1468 C C . GLU A 1 185 ? -16.233 5.503 26.049 1.00 91.06 185 GLU A C 1
ATOM 1470 O O . GLU A 1 185 ? -15.613 4.465 26.281 1.00 91.06 185 GLU A O 1
ATOM 1475 N N . ALA A 1 186 ? -16.211 6.550 26.873 1.00 90.75 186 ALA A N 1
ATOM 1476 C CA . ALA A 1 186 ? -15.490 6.586 28.138 1.00 90.75 186 ALA A CA 1
ATOM 1477 C C . ALA A 1 186 ? -16.320 7.318 29.202 1.00 90.75 186 ALA A C 1
ATOM 1479 O O . ALA A 1 186 ? -17.046 8.267 28.905 1.00 90.75 186 ALA A O 1
ATOM 1480 N N . THR A 1 187 ? -16.210 6.883 30.457 1.00 93.69 187 THR A N 1
ATOM 1481 C CA . THR A 1 187 ? -16.947 7.450 31.598 1.00 93.69 187 THR A CA 1
ATOM 1482 C C . THR A 1 187 ? -16.052 8.358 32.439 1.00 93.69 187 THR A C 1
ATOM 1484 O O . THR A 1 187 ? -14.880 8.044 32.629 1.00 93.69 187 THR A O 1
ATOM 1487 N N . TYR A 1 188 ? -16.617 9.436 32.993 1.00 93.12 188 TYR A N 1
ATOM 1488 C CA . TYR A 1 188 ? -15.959 10.352 33.947 1.00 93.12 188 TYR A CA 1
ATOM 1489 C C . TYR A 1 188 ? -14.738 11.128 33.417 1.00 93.12 188 TYR A C 1
ATOM 1491 O O . TYR A 1 188 ? -13.989 11.685 34.210 1.00 93.12 188 TYR A O 1
ATOM 1499 N N . VAL A 1 189 ? -14.530 11.205 32.095 1.00 88.44 189 VAL A N 1
ATOM 1500 C CA . VAL A 1 189 ? -13.361 11.891 31.501 1.00 88.44 189 VAL A CA 1
ATOM 1501 C C . VAL A 1 189 ? -13.278 13.355 31.937 1.00 88.44 189 VAL A C 1
ATOM 1503 O O . VAL A 1 189 ? -12.215 13.807 32.348 1.00 88.44 189 VAL A O 1
ATOM 1506 N N . SER A 1 190 ? -14.396 14.083 31.876 1.00 86.38 190 SER A N 1
ATOM 1507 C CA . SER A 1 190 ? -14.453 15.484 32.307 1.00 86.38 190 SER A CA 1
ATOM 1508 C C . SER A 1 190 ? -14.186 15.619 33.806 1.00 86.38 190 SER A C 1
ATOM 1510 O O . SER A 1 190 ? -13.256 16.319 34.172 1.00 86.38 190 SER A O 1
ATOM 1512 N N . GLU A 1 191 ? -14.910 14.873 34.651 1.00 93.62 191 GLU A N 1
ATOM 1513 C CA . GLU A 1 191 ? -14.739 14.912 36.115 1.00 93.62 191 GLU A CA 1
ATOM 1514 C C . GLU A 1 191 ? -13.295 14.605 36.547 1.00 93.62 191 GLU A C 1
ATOM 1516 O O . GLU A 1 191 ? -12.753 15.256 37.436 1.00 93.62 191 GLU A O 1
ATOM 1521 N N . PHE A 1 192 ? -12.653 13.622 35.910 1.00 92.31 192 PHE A N 1
ATOM 1522 C CA . PHE A 1 192 ? -11.261 13.275 36.182 1.00 92.31 192 PHE A CA 1
ATOM 1523 C C . PHE A 1 192 ? -10.291 14.376 35.739 1.00 92.31 192 PHE A C 1
ATOM 1525 O O . PHE A 1 192 ? -9.383 14.719 36.492 1.00 92.31 192 PHE A O 1
ATOM 1532 N N . ASN A 1 193 ? -10.472 14.926 34.534 1.00 89.44 193 ASN A N 1
ATOM 1533 C CA . ASN A 1 193 ? -9.604 15.979 34.008 1.00 89.44 193 ASN A CA 1
ATOM 1534 C C . ASN A 1 193 ? -9.739 17.282 34.798 1.00 89.44 193 ASN A C 1
ATOM 1536 O O . ASN A 1 193 ? -8.726 17.930 35.043 1.00 89.44 193 ASN A O 1
ATOM 1540 N N . ASP A 1 194 ? -10.953 17.631 35.226 1.00 93.44 194 ASP A N 1
ATOM 1541 C CA . ASP A 1 194 ? -11.195 18.795 36.076 1.00 93.44 194 ASP A CA 1
ATOM 1542 C C . ASP A 1 194 ? -10.372 18.673 37.372 1.00 93.44 194 ASP A C 1
ATOM 1544 O O . ASP A 1 194 ? -9.620 19.579 37.702 1.00 93.44 194 ASP A O 1
ATOM 1548 N N . LEU A 1 195 ? -10.382 17.508 38.035 1.00 93.69 195 LEU A N 1
ATOM 1549 C CA . LEU A 1 195 ? -9.564 17.265 39.236 1.00 93.69 195 LEU A CA 1
ATOM 1550 C C . LEU A 1 195 ? -8.053 17.163 38.968 1.00 93.69 195 LEU A C 1
ATOM 1552 O O . LEU A 1 195 ? -7.252 17.434 39.860 1.00 93.69 195 LEU A O 1
ATOM 1556 N N . LEU A 1 196 ? -7.646 16.693 37.786 1.00 91.38 196 LEU A N 1
ATOM 1557 C CA . LEU A 1 196 ? -6.234 16.508 37.438 1.00 91.38 196 LEU A CA 1
ATOM 1558 C C . LEU A 1 196 ? -5.543 17.831 37.085 1.00 91.38 196 LEU A C 1
ATOM 1560 O O . LEU A 1 196 ? -4.336 17.960 37.298 1.00 91.38 196 LEU A O 1
ATOM 1564 N N . TYR A 1 197 ? -6.293 18.769 36.507 1.00 91.38 197 TYR A N 1
ATOM 1565 C CA . TYR A 1 197 ? -5.784 20.034 35.978 1.00 91.38 197 TYR A CA 1
ATOM 1566 C C . TYR A 1 197 ? -6.320 21.275 36.714 1.00 91.38 197 TYR A C 1
ATOM 1568 O O . TYR A 1 197 ? -6.039 22.392 36.280 1.00 91.38 197 TYR A O 1
ATOM 1576 N N . GLU A 1 198 ? -7.068 21.108 37.807 1.00 76.94 198 GLU A N 1
ATOM 1577 C CA . GLU A 1 198 ? -7.305 22.175 38.786 1.00 76.94 198 GLU A CA 1
ATOM 1578 C C . GLU A 1 198 ? -5.969 22.559 39.461 1.00 76.94 198 GLU A C 1
ATOM 1580 O O . GLU A 1 198 ? -5.303 21.705 40.048 1.00 76.94 198 GLU A O 1
ATOM 1585 N N . ASP A 1 199 ? -5.569 23.835 39.335 1.00 61.25 199 ASP A N 1
ATOM 1586 C CA . ASP A 1 199 ? -4.389 24.440 39.993 1.00 61.25 199 ASP A CA 1
ATOM 1587 C C . ASP A 1 199 ? -4.462 24.394 41.535 1.00 61.25 199 ASP A C 1
ATOM 1589 O O . ASP A 1 199 ? -5.506 24.803 42.104 1.00 61.25 199 ASP A O 1
#

Secondary structure (DSSP, 8-state):
-PPPEEEEEEEEEESPPPTTHHHHHHHHHHS------HHHHHHH--SHHHHGGGBTTSSS---GGGTTB--SS-SS--S---TT-PPSTT--SHHHHTSPPTT-SSSS--EEEEEEGGGTEEEEEE---TT-TTHHHHHHHHHHHHHHTT-EEEEEEEEEETTTTEEEEEEEETTEEEEEEE----SSHHHHHHHHH--

Foldseek 3Di:
DAKFKDKDKWKKKFQWDDPPLQVLVQLLQQAQQFFFDVVVLCVVVVDQQSQLVQFNNSRSDLPARSSRGRDPPPRDDPDDDDQVDDDPRGQPHPVSSQDHGPPDPGRHAQWHWATDVVVRMIIIDGPSDRHCPCNLVSCLVVLVVVLVVVMWIFIKMKMAIRNRPWIWMWTDGRNDIDIDTDHDDDPCPVVVVCVVPVD

pLDDT: mean 91.3, std 10.7, range [47.22, 98.81]

Radius of gyration: 20.15 Å; chains: 1; bounding box: 44×47×64 Å

Sequence (199 aa):
MGTNTDFTGAIRITPCVEEPLATRLKQFMDIRHMKRNVKTLHTLFPDLEDRKPMSLFGDGDFGEEGAFFIPVETPDLNRRLHEAGPYPEGLDNKFSMNKPPNPCPSLYCDLVLLNDPNNGRSYLGWNEAEKSYYITDWIELIAGWLSERGYHLDGKMFAVVEGGMSYYTITVDGAKVTSTEFTPEATYVSEFNDLLYED